Protein AF-A0A1A8UT70-F1 (afdb_monomer_lite)

Secondary structure (DSSP, 8-state):
-HHHHHHHHHHHHHHHHHHHHHHHHHHHHHHHHHHHHHHHHHHHHHHHHHHHHHHHHHHHHHHHHHHHHHHHHHHHHHHHHHHHHHHHHHHHHHHHHHHHHHHHHHHHHHHHHHHHHHHHHHHHHHHHHHHHHHHHHHHHHHHHHHHHHHHHHHHHHHHHHHHHHHHHHHHHHHHHHHHHHHHHHHHHHHHHHHHHHHHHHHHHHHHHHHHHHHHHHHH-----PPPB-TTS-B----TTPPPP-PPPP------------------PPP------PPPP---------------------------

Sequence (307 aa):
QVKELKQTLHQSQQRATLCSRVAAEAEETRGEAEKSRALAEARALGCQRDKETAEADRRQLSEELQLLKKEHTDLQLSLAQAEKNYFETKLKLDRVSGEKQALLQENKSLEGDRDDLRLRLRQVTQENAQIKESEMNLKRRATAAEEESKRANQAQQEAEDQRRLSEKEKQEKMSECLSWREKHHELANVFRIQEDLKAQRRNKACQVNIKSYFLCMTESDQRVKILKNPDGSPKNFTEGDPVYISTPESGPKEADRSSSRTMLRISAPQVGRDVGPSHFDELPAFGGERPDSAHQRRSRKVVDYFW

pLDDT: mean 78.14, std 25.02, range [32.03, 98.75]

Foldseek 3Di:
DVVVVVVVVVVVVVVVVVVVVVVVVVVVVVVVVVVVVVVVVVVVVVVVVVVVVVVVVVVVVVVVVVVVVVVVVVVVVVVVVVVVVVVVVVVVVVVVVVVVVVVVVVVVVVVVVVVVVVVVVVVVVVVVVVVVVVVVVVVVVVVVVVVVVVVVVVVVVVVVVVVVVVVVVVVVVVVVVVVVVVVVVVVVVVVVVVVVVVVVVVVVVVVVVVVVVVVVVVVDPDDDDADADPVGHGDDDDAPDDDDDDDDDDDDDDDDDDDDDDDDHDDDDDDDDDDDDDDDDDDDDDDDDDDDDDDDDDDDDDDDDDD

Structure (mmCIF, N/CA/C/O backbone):
data_AF-A0A1A8UT70-F1
#
_entry.id   AF-A0A1A8UT70-F1
#
loop_
_atom_site.group_PDB
_atom_site.id
_atom_site.type_symbol
_atom_site.label_atom_id
_atom_site.label_alt_id
_atom_site.label_comp_id
_atom_site.label_asym_id
_atom_site.label_entity_id
_atom_site.label_seq_id
_atom_site.pdbx_PDB_ins_code
_atom_site.Cartn_x
_atom_site.Cartn_y
_atom_site.Cartn_z
_atom_site.occupancy
_atom_site.B_iso_or_equiv
_atom_site.auth_seq_id
_atom_site.auth_comp_id
_atom_site.auth_asym_id
_atom_site.auth_atom_id
_atom_site.pdbx_PDB_model_num
ATOM 1 N N . GLN A 1 1 ? 88.263 7.322 -134.404 1.00 62.72 1 GLN A N 1
ATOM 2 C CA . GLN A 1 1 ? 87.147 6.375 -134.631 1.00 62.72 1 GLN A CA 1
ATOM 3 C C . GLN A 1 1 ? 87.100 5.222 -133.617 1.00 62.72 1 GLN A C 1
ATOM 5 O O . GLN A 1 1 ? 86.348 5.352 -132.664 1.00 62.72 1 GLN A O 1
ATOM 10 N N . VAL A 1 2 ? 87.895 4.137 -133.693 1.00 73.81 2 VAL A N 1
ATOM 11 C CA . VAL A 1 2 ? 87.759 3.006 -132.723 1.00 73.81 2 VAL A CA 1
ATOM 12 C C . VAL A 1 2 ? 88.131 3.377 -131.272 1.00 73.81 2 VAL A C 1
ATOM 14 O O . VAL A 1 2 ? 87.508 2.888 -130.333 1.00 73.81 2 VAL A O 1
ATOM 17 N N . LYS A 1 3 ? 89.125 4.255 -131.059 1.00 74.00 3 LYS A N 1
ATOM 18 C CA . LYS A 1 3 ? 89.536 4.697 -129.708 1.00 74.00 3 LYS A CA 1
ATOM 19 C C . LYS A 1 3 ? 88.479 5.569 -129.009 1.00 74.00 3 LYS A C 1
ATOM 21 O O . LYS A 1 3 ? 88.228 5.360 -127.828 1.00 74.00 3 LYS A O 1
ATOM 26 N N . GLU A 1 4 ? 87.826 6.477 -129.734 1.00 76.88 4 GLU A N 1
ATOM 27 C CA . GLU A 1 4 ? 86.775 7.358 -129.188 1.00 76.88 4 GLU A CA 1
ATOM 28 C C . GLU A 1 4 ? 85.519 6.571 -128.807 1.00 76.88 4 GLU A C 1
ATOM 30 O O . GLU A 1 4 ? 84.975 6.782 -127.730 1.00 76.88 4 GLU A O 1
ATOM 35 N N . LEU A 1 5 ? 85.108 5.599 -129.633 1.00 78.25 5 LEU A N 1
ATOM 36 C CA . LEU A 1 5 ? 83.967 4.726 -129.331 1.00 78.25 5 LEU A CA 1
ATOM 37 C C . LEU A 1 5 ? 84.205 3.844 -128.094 1.00 78.25 5 LEU A C 1
ATOM 39 O O . LEU A 1 5 ? 83.287 3.598 -127.317 1.00 78.25 5 LEU A O 1
ATOM 43 N N . LYS A 1 6 ? 85.446 3.392 -127.866 1.00 80.81 6 LYS A N 1
ATOM 44 C CA . LYS A 1 6 ? 85.811 2.664 -126.638 1.00 80.81 6 LYS A CA 1
ATOM 45 C C . LYS A 1 6 ? 85.773 3.565 -125.403 1.00 80.81 6 LYS A C 1
ATOM 47 O O . LYS A 1 6 ? 85.351 3.115 -124.343 1.00 80.81 6 LYS A O 1
ATOM 52 N N . GLN A 1 7 ? 86.181 4.827 -125.535 1.00 82.56 7 GLN A N 1
ATOM 53 C CA . GLN A 1 7 ? 86.146 5.800 -124.445 1.00 82.56 7 GLN A CA 1
ATOM 54 C C . GLN A 1 7 ? 84.711 6.205 -124.080 1.00 82.56 7 GLN A C 1
ATOM 56 O O . GLN A 1 7 ? 84.382 6.246 -122.897 1.00 82.56 7 GLN A O 1
ATOM 61 N N . THR A 1 8 ? 83.838 6.442 -125.063 1.00 81.94 8 THR A N 1
ATOM 62 C CA . THR A 1 8 ? 82.421 6.755 -124.815 1.00 81.94 8 THR A CA 1
ATOM 63 C C . THR A 1 8 ? 81.658 5.557 -124.255 1.00 81.94 8 THR A C 1
ATOM 65 O O . THR A 1 8 ? 80.854 5.736 -123.340 1.00 81.94 8 THR A O 1
ATOM 68 N N . LEU A 1 9 ? 81.951 4.332 -124.713 1.00 84.38 9 LEU A N 1
ATOM 69 C CA . LEU A 1 9 ? 81.419 3.106 -124.111 1.00 84.38 9 LEU A CA 1
ATOM 70 C C . LEU A 1 9 ? 81.881 2.953 -122.657 1.00 84.38 9 LEU A C 1
ATOM 72 O O . LEU A 1 9 ? 81.056 2.687 -121.789 1.00 84.38 9 LEU A O 1
ATOM 76 N N . HIS A 1 10 ? 83.167 3.179 -122.373 1.00 84.94 10 HIS A N 1
ATOM 77 C CA . HIS A 1 10 ? 83.711 3.104 -121.016 1.00 84.94 10 HIS A CA 1
ATOM 78 C C . HIS A 1 10 ? 83.078 4.146 -120.082 1.00 84.94 10 HIS A C 1
ATOM 80 O O . HIS A 1 10 ? 82.649 3.806 -118.983 1.00 84.94 10 HIS A O 1
ATOM 86 N N . GLN A 1 11 ? 82.920 5.391 -120.539 1.00 85.56 11 GLN A N 1
ATOM 87 C CA . GLN A 1 11 ? 82.219 6.443 -119.792 1.00 85.56 11 GLN A CA 1
ATOM 88 C C . GLN A 1 11 ? 80.729 6.125 -119.599 1.00 85.56 11 GLN A C 1
ATOM 90 O O . GLN A 1 11 ? 80.169 6.385 -118.537 1.00 85.56 11 GLN A O 1
ATOM 95 N N . SER A 1 12 ? 80.067 5.543 -120.603 1.00 85.31 12 SER A N 1
ATOM 96 C CA . SER A 1 12 ? 78.675 5.102 -120.484 1.00 85.31 12 SER A CA 1
ATOM 97 C C . SER A 1 12 ? 78.523 3.953 -119.489 1.00 85.31 12 SER A C 1
ATOM 99 O O . SER A 1 12 ? 77.584 3.962 -118.701 1.00 85.31 12 SER A O 1
ATOM 101 N N . GLN A 1 13 ? 79.454 2.996 -119.484 1.00 86.12 13 GLN A N 1
ATOM 102 C CA . GLN A 1 13 ? 79.493 1.896 -118.520 1.00 86.12 13 GLN A CA 1
ATOM 103 C C . GLN A 1 13 ? 79.746 2.407 -117.099 1.00 86.12 13 GLN A C 1
ATOM 105 O O . GLN A 1 13 ? 79.037 1.997 -116.189 1.00 86.12 13 GLN A O 1
ATOM 110 N N . GLN A 1 14 ? 80.678 3.348 -116.911 1.00 87.00 14 GLN A N 1
ATOM 111 C CA . GLN A 1 14 ? 80.924 4.001 -115.617 1.00 87.00 14 GLN A CA 1
ATOM 112 C C . GLN A 1 14 ? 79.700 4.774 -115.109 1.00 87.00 14 GLN A C 1
ATOM 114 O O . GLN A 1 14 ? 79.375 4.718 -113.927 1.00 87.00 14 GLN A O 1
ATOM 119 N N . ARG A 1 15 ? 78.986 5.483 -115.993 1.00 87.88 15 ARG A N 1
ATOM 120 C CA . ARG A 1 15 ? 77.729 6.147 -115.619 1.00 87.88 15 ARG A CA 1
ATOM 121 C C . ARG A 1 15 ? 76.641 5.138 -115.267 1.00 87.88 15 ARG A C 1
ATOM 123 O O . ARG A 1 15 ? 75.968 5.325 -114.265 1.00 87.88 15 ARG A O 1
ATOM 130 N N . ALA A 1 16 ? 76.494 4.064 -116.039 1.00 87.75 16 ALA A N 1
ATOM 131 C CA . ALA A 1 16 ? 75.507 3.023 -115.766 1.00 87.75 16 ALA A CA 1
ATOM 132 C C . ALA A 1 16 ? 75.771 2.310 -114.429 1.00 87.75 16 ALA A C 1
ATOM 134 O O . ALA A 1 16 ? 74.830 2.082 -113.673 1.00 87.75 16 ALA A O 1
ATOM 135 N N . THR A 1 17 ? 77.031 2.013 -114.092 1.00 86.31 17 THR A N 1
ATOM 136 C CA . THR A 1 17 ? 77.384 1.406 -112.799 1.00 86.31 17 THR A CA 1
ATOM 137 C C . THR A 1 17 ? 77.174 2.365 -111.630 1.00 86.31 17 THR A C 1
ATOM 139 O O . THR A 1 17 ? 76.652 1.941 -110.602 1.00 86.31 17 THR A O 1
ATOM 142 N N . LEU A 1 18 ? 77.497 3.656 -111.782 1.00 88.12 18 LEU A N 1
ATOM 143 C CA . LEU A 1 18 ? 77.190 4.676 -110.771 1.00 88.12 18 LEU A CA 1
ATOM 144 C C . LEU A 1 18 ? 75.679 4.847 -110.576 1.00 88.12 18 LEU A C 1
ATOM 146 O O . LEU A 1 18 ? 75.213 4.827 -109.442 1.00 88.12 18 LEU A O 1
ATOM 150 N N . CYS A 1 19 ? 74.901 4.947 -111.657 1.00 88.38 19 CYS A N 1
ATOM 151 C CA . CYS A 1 19 ? 73.442 5.028 -111.581 1.00 88.38 19 CYS A CA 1
ATOM 152 C C . CYS A 1 19 ? 72.829 3.772 -110.948 1.00 88.38 19 CYS A C 1
ATOM 154 O O . CYS A 1 19 ? 71.927 3.896 -110.130 1.00 88.38 19 CYS A O 1
ATOM 156 N N . SER A 1 20 ? 73.336 2.576 -111.270 1.00 87.44 20 SER A N 1
ATOM 157 C CA . SER A 1 20 ? 72.883 1.323 -110.652 1.00 87.44 20 SER A CA 1
ATOM 158 C C . SER A 1 20 ? 73.213 1.259 -109.162 1.00 87.44 20 SER A C 1
ATOM 160 O O . SER A 1 20 ? 72.400 0.766 -108.387 1.00 87.44 20 SER A O 1
ATOM 162 N N . ARG A 1 21 ? 74.386 1.755 -108.753 1.00 87.62 21 ARG A N 1
ATOM 163 C CA . ARG A 1 21 ? 74.782 1.816 -107.344 1.00 87.62 21 ARG A CA 1
ATOM 164 C C . ARG A 1 21 ? 73.919 2.804 -106.563 1.00 87.62 21 ARG A C 1
ATOM 166 O O . ARG A 1 21 ? 73.412 2.448 -105.511 1.00 87.62 21 ARG A O 1
ATOM 173 N N . VAL A 1 22 ? 73.695 3.999 -107.109 1.00 90.69 22 VAL A N 1
ATOM 174 C CA . VAL A 1 22 ? 72.810 5.006 -106.503 1.00 90.69 22 VAL A CA 1
ATOM 175 C C . VAL A 1 22 ? 71.366 4.501 -106.438 1.00 90.69 22 VAL A C 1
ATOM 177 O O . VAL A 1 22 ? 70.688 4.753 -105.452 1.00 90.69 22 VAL A O 1
ATOM 180 N N . ALA A 1 23 ? 70.893 3.758 -107.444 1.00 89.56 23 ALA A N 1
ATOM 181 C CA . ALA A 1 23 ? 69.571 3.133 -107.410 1.00 89.56 23 ALA A CA 1
ATOM 182 C C . ALA A 1 23 ? 69.463 2.068 -106.305 1.00 89.56 23 ALA A C 1
ATOM 184 O O . ALA A 1 23 ? 68.485 2.074 -105.566 1.00 89.56 23 ALA A O 1
ATOM 185 N N . ALA A 1 24 ? 70.480 1.214 -106.140 1.00 89.38 24 ALA A N 1
ATOM 186 C CA . ALA A 1 24 ? 70.517 0.220 -105.067 1.00 89.38 24 ALA A CA 1
ATOM 187 C C . ALA A 1 24 ? 70.588 0.867 -103.667 1.00 89.38 24 ALA A C 1
ATOM 189 O O . ALA A 1 24 ? 69.843 0.477 -102.775 1.00 89.38 24 ALA A O 1
ATOM 190 N N . GLU A 1 25 ? 71.418 1.902 -103.485 1.00 91.19 25 GLU A N 1
ATOM 191 C CA . GLU A 1 25 ? 71.498 2.681 -102.237 1.00 91.19 25 GLU A CA 1
ATOM 192 C C . GLU A 1 25 ? 70.173 3.432 -101.955 1.00 91.19 25 GLU A C 1
ATOM 194 O O . GLU A 1 25 ? 69.724 3.528 -100.811 1.00 91.19 25 GLU A O 1
ATOM 199 N N . ALA A 1 26 ? 69.485 3.925 -102.993 1.00 90.31 26 ALA A N 1
ATOM 200 C CA . ALA A 1 26 ? 68.159 4.535 -102.868 1.00 90.31 26 ALA A CA 1
ATOM 201 C C . ALA A 1 26 ? 67.069 3.514 -102.485 1.00 90.31 26 ALA A C 1
ATOM 203 O O . ALA A 1 26 ? 66.172 3.834 -101.706 1.00 90.31 26 ALA A O 1
ATOM 204 N N . GLU A 1 27 ? 67.135 2.284 -103.000 1.00 91.88 27 GLU A N 1
ATOM 205 C CA . GLU A 1 27 ? 66.236 1.195 -102.600 1.00 91.88 27 GLU A CA 1
ATOM 206 C C . GLU A 1 27 ? 66.485 0.746 -101.153 1.00 91.88 27 GLU A C 1
ATOM 208 O O . GLU A 1 27 ? 65.527 0.552 -100.403 1.00 91.88 27 GLU A O 1
ATOM 213 N N . GLU A 1 28 ? 67.748 0.645 -100.730 1.00 91.56 28 GLU A N 1
ATOM 214 C CA . GLU A 1 28 ? 68.123 0.305 -99.352 1.00 91.56 28 GLU A CA 1
ATOM 215 C C . GLU A 1 28 ? 67.636 1.371 -98.361 1.00 91.56 28 GLU A C 1
ATOM 217 O O . GLU A 1 28 ? 66.902 1.055 -97.423 1.00 91.56 28 GLU A O 1
ATOM 222 N N . THR A 1 29 ? 67.941 2.646 -98.620 1.00 91.38 29 THR A N 1
ATOM 223 C CA . THR A 1 29 ? 67.490 3.774 -97.783 1.00 91.38 29 THR A CA 1
ATOM 224 C C . THR A 1 29 ? 65.967 3.897 -97.741 1.00 91.38 29 THR A C 1
ATOM 226 O O . THR A 1 29 ? 65.393 4.180 -96.686 1.00 91.38 29 THR A O 1
ATOM 229 N N . ARG A 1 30 ? 65.273 3.624 -98.854 1.00 92.75 30 ARG A N 1
ATOM 230 C CA . ARG A 1 30 ? 63.807 3.539 -98.874 1.00 92.75 30 ARG A CA 1
ATOM 231 C C . ARG A 1 30 ? 63.300 2.391 -98.001 1.00 92.75 30 ARG A C 1
ATOM 233 O O . ARG A 1 30 ? 62.375 2.600 -97.217 1.00 92.75 30 ARG A O 1
ATOM 240 N N . GLY A 1 31 ? 63.905 1.208 -98.095 1.00 92.81 31 GLY A N 1
ATOM 241 C CA . GLY A 1 31 ? 63.554 0.059 -97.260 1.00 92.81 31 GLY A CA 1
ATOM 242 C C . GLY A 1 31 ? 63.780 0.321 -95.765 1.00 92.81 31 GLY A C 1
ATOM 243 O O . GLY A 1 31 ? 62.965 -0.073 -94.931 1.00 92.81 31 GLY A O 1
ATOM 244 N N . GLU A 1 32 ? 64.850 1.029 -95.403 1.00 93.94 32 GLU A N 1
ATOM 245 C CA . GLU A 1 32 ? 65.120 1.467 -94.027 1.00 93.94 32 GLU A CA 1
ATOM 246 C C . GLU A 1 32 ? 64.116 2.512 -93.527 1.00 93.94 32 GLU A C 1
ATOM 248 O O . GLU A 1 32 ? 63.654 2.430 -92.382 1.00 93.94 32 GLU A O 1
ATOM 253 N N . ALA A 1 33 ? 63.724 3.462 -94.380 1.00 93.12 33 ALA A N 1
ATOM 254 C CA . ALA A 1 33 ? 62.689 4.441 -94.068 1.00 93.12 33 ALA A CA 1
ATOM 255 C C . ALA A 1 33 ? 61.320 3.770 -93.860 1.00 93.12 33 ALA A C 1
ATOM 257 O O . ALA A 1 33 ? 60.613 4.102 -92.907 1.00 93.12 33 ALA A O 1
ATOM 258 N N . GLU A 1 34 ? 60.963 2.783 -94.688 1.00 94.44 34 GLU A N 1
ATOM 259 C CA . GLU A 1 34 ? 59.728 1.999 -94.554 1.00 94.44 34 GLU A CA 1
ATOM 260 C C . GLU A 1 34 ? 59.728 1.145 -93.272 1.00 94.44 34 GLU A C 1
ATOM 262 O O . GLU A 1 34 ? 58.736 1.148 -92.541 1.00 94.44 34 GLU A O 1
ATOM 267 N N . LYS A 1 35 ? 60.850 0.497 -92.917 1.00 95.62 35 LYS A N 1
ATOM 268 C CA . LYS A 1 35 ? 61.005 -0.209 -91.627 1.00 95.62 35 LYS A CA 1
ATOM 269 C C . LYS A 1 35 ? 60.878 0.741 -90.438 1.00 95.62 35 LYS A C 1
ATOM 271 O O . LYS A 1 35 ? 60.179 0.433 -89.475 1.00 95.62 35 LYS A O 1
ATOM 276 N N . SER A 1 36 ? 61.535 1.899 -90.500 1.00 94.00 36 SER A N 1
ATOM 277 C CA . SER A 1 36 ? 61.480 2.914 -89.441 1.00 94.00 36 SER A CA 1
ATOM 278 C C . SER A 1 36 ? 60.063 3.456 -89.266 1.00 94.00 36 SER A C 1
ATOM 280 O O . SER A 1 36 ? 59.592 3.598 -88.137 1.00 94.00 36 SER A O 1
ATOM 282 N N . ARG A 1 37 ? 59.353 3.683 -90.376 1.00 95.44 37 ARG A N 1
ATOM 283 C CA . ARG A 1 37 ? 57.942 4.067 -90.380 1.00 95.44 37 ARG A CA 1
ATOM 284 C C . ARG A 1 37 ? 57.062 2.982 -89.761 1.00 95.44 37 ARG A C 1
ATOM 286 O O . ARG A 1 37 ? 56.299 3.293 -88.855 1.00 95.44 37 ARG A O 1
ATOM 293 N N . ALA A 1 38 ? 57.211 1.724 -90.175 1.00 95.69 38 ALA A N 1
ATOM 294 C CA . ALA A 1 38 ? 56.454 0.606 -89.611 1.00 95.69 38 ALA A CA 1
ATOM 295 C C . ALA A 1 38 ? 56.706 0.437 -88.100 1.00 95.69 38 ALA A C 1
ATOM 297 O O . ALA A 1 38 ? 55.773 0.199 -87.336 1.00 95.69 38 ALA A O 1
ATOM 298 N N . LEU A 1 39 ? 57.950 0.620 -87.641 1.00 95.69 39 LEU A N 1
ATOM 299 C CA . LEU A 1 39 ? 58.292 0.603 -86.215 1.00 95.69 39 LEU A CA 1
ATOM 300 C C . LEU A 1 39 ? 57.668 1.780 -85.452 1.00 95.69 39 LEU A C 1
ATOM 302 O O . LEU A 1 39 ? 57.193 1.592 -84.333 1.00 95.69 39 LEU A O 1
ATOM 306 N N . ALA A 1 40 ? 57.659 2.982 -86.031 1.00 95.69 40 ALA A N 1
ATOM 307 C CA . ALA A 1 40 ? 57.012 4.147 -85.431 1.00 95.69 40 ALA A CA 1
ATOM 308 C C . ALA A 1 40 ? 55.488 3.964 -85.337 1.00 95.69 40 ALA A C 1
ATOM 310 O O . ALA A 1 40 ? 54.909 4.240 -84.288 1.00 95.69 40 ALA A O 1
ATOM 311 N N . GLU A 1 41 ? 54.854 3.433 -86.385 1.00 96.25 41 GLU A N 1
ATOM 312 C CA . GLU A 1 41 ? 53.423 3.107 -86.410 1.00 96.25 41 GLU A CA 1
ATOM 313 C C . GLU A 1 41 ? 53.080 2.017 -85.379 1.00 96.25 41 GLU A C 1
ATOM 315 O O . GLU A 1 41 ? 52.141 2.182 -84.600 1.00 96.25 41 GLU A O 1
ATOM 320 N N . ALA A 1 42 ? 53.883 0.951 -85.274 1.00 95.31 42 ALA A N 1
ATOM 321 C CA . ALA A 1 42 ? 53.697 -0.092 -84.261 1.00 95.31 42 ALA A CA 1
ATOM 322 C C . ALA A 1 42 ? 53.828 0.450 -82.826 1.00 95.31 42 ALA A C 1
ATOM 324 O O . ALA A 1 42 ? 53.035 0.086 -81.955 1.00 95.31 42 ALA A O 1
ATOM 325 N N . ARG A 1 43 ? 54.789 1.352 -82.576 1.00 95.75 43 ARG A N 1
ATOM 326 C CA . ARG A 1 43 ? 54.938 2.029 -81.275 1.00 95.75 43 ARG A CA 1
ATOM 327 C C . ARG A 1 43 ? 53.755 2.942 -80.972 1.00 95.75 43 ARG A C 1
ATOM 329 O O . ARG A 1 43 ? 53.251 2.898 -79.857 1.00 95.75 43 ARG A O 1
ATOM 336 N N . ALA A 1 44 ? 53.290 3.726 -81.944 1.00 95.94 44 ALA A N 1
ATOM 337 C CA . ALA A 1 44 ? 52.128 4.596 -81.773 1.00 95.94 44 ALA A CA 1
ATOM 338 C C . ALA A 1 44 ? 50.867 3.790 -81.424 1.00 95.94 44 ALA A C 1
ATOM 340 O O . ALA A 1 44 ? 50.148 4.154 -80.496 1.00 95.94 44 ALA A O 1
ATOM 341 N N . LEU A 1 45 ? 50.650 2.655 -82.099 1.00 95.94 45 LEU A N 1
ATOM 342 C CA . LEU A 1 45 ? 49.557 1.733 -81.786 1.00 95.94 45 LEU A CA 1
ATOM 343 C C . LEU A 1 45 ? 49.705 1.100 -80.396 1.00 95.94 45 LEU A C 1
ATOM 345 O O . LEU A 1 45 ? 48.711 0.962 -79.689 1.00 95.94 45 LEU A O 1
ATOM 349 N N . GLY A 1 46 ? 50.925 0.735 -79.989 1.00 96.12 46 GLY A N 1
ATOM 350 C CA . GLY A 1 46 ? 51.212 0.254 -78.633 1.00 96.12 46 GLY A CA 1
ATOM 351 C C . GLY A 1 46 ? 50.849 1.295 -77.573 1.00 96.12 46 GLY A C 1
ATOM 352 O O . GLY A 1 46 ? 50.019 1.027 -76.711 1.00 96.12 46 GLY A O 1
ATOM 353 N N . CYS A 1 47 ? 51.366 2.519 -77.710 1.00 94.94 47 CYS A N 1
ATOM 354 C CA . CYS A 1 47 ? 51.054 3.622 -76.800 1.00 94.94 47 CYS A CA 1
ATOM 355 C C . CYS A 1 47 ? 49.556 3.957 -76.764 1.00 94.94 47 CYS A C 1
ATOM 357 O O . CYS A 1 47 ? 49.033 4.316 -75.711 1.00 94.94 47 CYS A O 1
ATOM 359 N N . GLN A 1 48 ? 48.861 3.855 -77.901 1.00 96.06 48 GLN A N 1
ATOM 360 C CA . GLN A 1 48 ? 47.420 4.074 -77.953 1.00 96.06 48 GLN A CA 1
ATOM 361 C C . GLN A 1 48 ? 46.661 3.004 -77.160 1.00 96.06 48 GLN A C 1
ATOM 363 O O . GLN A 1 48 ? 45.797 3.356 -76.362 1.00 96.06 48 GLN A O 1
ATOM 368 N N . ARG A 1 49 ? 47.008 1.722 -77.328 1.00 96.25 49 ARG A N 1
ATOM 369 C CA . ARG A 1 49 ? 46.388 0.627 -76.567 1.00 96.25 49 ARG A CA 1
ATOM 370 C C . ARG A 1 49 ? 46.631 0.770 -75.070 1.00 96.25 49 ARG A C 1
ATOM 372 O O . ARG A 1 49 ? 45.675 0.693 -74.311 1.00 96.25 49 ARG A O 1
ATOM 379 N N . ASP A 1 50 ? 47.869 1.051 -74.665 1.00 96.75 50 ASP A N 1
ATOM 380 C CA . ASP A 1 50 ? 48.221 1.233 -73.250 1.00 96.75 50 ASP A CA 1
ATOM 381 C C . ASP A 1 50 ? 47.448 2.404 -72.623 1.00 96.75 50 ASP A C 1
ATOM 383 O O . ASP A 1 50 ? 47.001 2.344 -71.475 1.00 96.75 50 ASP A O 1
ATOM 387 N N . LYS A 1 51 ? 47.247 3.480 -73.394 1.00 96.94 51 LYS A N 1
ATOM 388 C CA . LYS A 1 51 ? 46.417 4.612 -72.980 1.00 96.94 51 LYS A CA 1
ATOM 389 C C . LYS A 1 51 ? 44.949 4.208 -72.836 1.00 96.94 51 LYS A C 1
ATOM 391 O O . LYS A 1 51 ? 44.324 4.575 -71.845 1.00 96.94 51 LYS A O 1
ATOM 396 N N . GLU A 1 52 ? 44.395 3.473 -73.796 1.00 97.06 52 GLU A N 1
ATOM 397 C CA . GLU A 1 52 ? 43.005 3.003 -73.753 1.00 97.06 52 GLU A CA 1
ATOM 398 C C . GLU A 1 52 ? 42.759 2.070 -72.558 1.00 97.06 52 GLU A C 1
ATOM 400 O O . GLU A 1 52 ? 41.761 2.245 -71.854 1.00 97.06 52 GLU A O 1
ATOM 405 N N . THR A 1 53 ? 43.684 1.149 -72.263 1.00 97.25 53 THR A N 1
ATOM 406 C CA . THR A 1 53 ? 43.604 0.275 -71.081 1.00 97.25 53 THR A CA 1
ATOM 407 C C . THR A 1 53 ? 43.712 1.071 -69.785 1.00 97.25 53 THR A C 1
ATOM 409 O O . THR A 1 53 ? 42.863 0.924 -68.912 1.00 97.25 53 THR A O 1
ATOM 412 N N . ALA A 1 54 ? 44.669 2.001 -69.681 1.00 97.31 54 ALA A N 1
ATOM 413 C CA . ALA A 1 54 ? 44.808 2.843 -68.493 1.00 97.31 54 ALA A CA 1
ATOM 414 C C . ALA A 1 54 ? 43.579 3.743 -68.265 1.00 97.31 54 ALA A C 1
ATOM 416 O O . ALA A 1 54 ? 43.188 4.009 -67.127 1.00 97.31 54 ALA A O 1
ATOM 417 N N . GLU A 1 55 ? 42.939 4.223 -69.335 1.00 97.31 55 GLU A N 1
ATOM 418 C CA . GLU A 1 55 ? 41.688 4.971 -69.230 1.00 97.31 55 GLU A CA 1
ATOM 419 C C . GLU A 1 55 ? 40.509 4.097 -68.794 1.00 97.31 55 GLU A C 1
ATOM 421 O O . GLU A 1 55 ? 39.673 4.578 -68.028 1.00 97.31 55 GLU A O 1
ATOM 426 N N . ALA A 1 56 ? 40.422 2.852 -69.270 1.00 97.50 56 ALA A N 1
ATOM 427 C CA . ALA A 1 56 ? 39.406 1.897 -68.833 1.00 97.50 56 ALA A CA 1
ATOM 428 C C . ALA A 1 56 ? 39.557 1.575 -67.338 1.00 97.50 56 ALA A C 1
ATOM 430 O O . ALA A 1 56 ? 38.595 1.747 -66.589 1.00 97.50 56 ALA A O 1
ATOM 431 N N . ASP A 1 57 ? 40.773 1.260 -66.888 1.00 97.88 57 ASP A N 1
ATOM 432 C CA . ASP A 1 57 ? 41.075 0.987 -65.478 1.00 97.88 57 ASP A CA 1
ATOM 433 C C . ASP A 1 57 ? 40.765 2.203 -64.598 1.00 97.88 57 ASP A C 1
ATOM 435 O O . ASP A 1 57 ? 40.142 2.093 -63.542 1.00 97.88 57 ASP A O 1
ATOM 439 N N . ARG A 1 58 ? 41.130 3.409 -65.056 1.00 97.88 58 ARG A N 1
ATOM 440 C CA . ARG A 1 58 ? 40.812 4.654 -64.345 1.00 97.88 58 ARG A CA 1
ATOM 441 C C . ARG A 1 58 ? 39.304 4.870 -64.217 1.00 97.88 58 ARG A C 1
ATOM 443 O O . ARG A 1 58 ? 38.864 5.363 -63.176 1.00 97.88 58 ARG A O 1
ATOM 450 N N . ARG A 1 59 ? 38.516 4.562 -65.257 1.00 97.94 59 ARG A N 1
ATOM 451 C CA . ARG A 1 59 ? 37.044 4.651 -65.204 1.00 97.94 59 ARG A CA 1
ATOM 452 C C . ARG A 1 59 ? 36.495 3.655 -64.184 1.00 97.94 59 ARG A C 1
ATOM 454 O O . ARG A 1 59 ? 35.790 4.089 -63.279 1.00 97.94 59 ARG A O 1
ATOM 461 N N . GLN A 1 60 ? 36.913 2.391 -64.254 1.00 98.19 60 GLN A N 1
ATOM 462 C CA . GLN A 1 60 ? 36.485 1.349 -63.319 1.00 98.19 60 GLN A CA 1
ATOM 463 C C . GLN A 1 60 ? 36.812 1.712 -61.861 1.00 98.19 60 GLN A C 1
ATOM 465 O O . GLN A 1 60 ? 35.923 1.728 -61.015 1.00 98.19 60 GLN A O 1
ATOM 470 N N . LEU A 1 61 ? 38.054 2.106 -61.564 1.00 98.00 61 LEU A N 1
ATOM 471 C CA . LEU A 1 61 ? 38.453 2.509 -60.209 1.00 98.00 61 LEU A CA 1
ATOM 472 C C . LEU A 1 61 ? 37.689 3.746 -59.719 1.00 98.00 61 LEU A C 1
ATOM 474 O O . LEU A 1 61 ? 37.422 3.883 -58.526 1.00 98.00 61 LEU A O 1
ATOM 478 N N . SER A 1 62 ? 37.327 4.663 -60.621 1.00 98.12 62 SER A N 1
ATOM 479 C CA . SER A 1 62 ? 36.514 5.830 -60.260 1.00 98.12 62 SER A CA 1
ATOM 480 C C . SER A 1 62 ? 35.085 5.430 -59.885 1.00 98.12 62 SER A C 1
ATOM 482 O O . SER A 1 62 ? 34.534 5.993 -58.939 1.00 98.12 62 SER A O 1
ATOM 484 N N . GLU A 1 63 ? 34.496 4.468 -60.596 1.00 98.06 63 GLU A N 1
ATOM 485 C CA . GLU A 1 63 ? 33.170 3.915 -60.299 1.00 98.06 63 GLU A CA 1
ATOM 486 C C . GLU A 1 63 ? 33.174 3.142 -58.975 1.00 98.06 63 GLU A C 1
ATOM 488 O O . GLU A 1 63 ? 32.334 3.404 -58.113 1.00 98.06 63 GLU A O 1
ATOM 493 N N . GLU A 1 64 ? 34.166 2.276 -58.756 1.00 98.19 64 GLU A N 1
ATOM 494 C CA . GLU A 1 64 ? 34.356 1.555 -57.490 1.00 98.19 64 GLU A CA 1
ATOM 495 C C . GLU A 1 64 ? 34.529 2.524 -56.312 1.00 98.19 64 GLU A C 1
ATOM 497 O O . GLU A 1 64 ? 33.912 2.360 -55.260 1.00 98.19 64 GLU A O 1
ATOM 502 N N . LEU A 1 65 ? 35.303 3.598 -56.495 1.00 98.19 65 LEU A N 1
ATOM 503 C CA . LEU A 1 65 ? 35.496 4.624 -55.472 1.00 98.19 65 LEU A CA 1
ATOM 504 C C . LEU A 1 65 ? 34.208 5.410 -55.182 1.00 98.19 65 LEU A C 1
ATOM 506 O O . LEU A 1 65 ? 33.974 5.799 -54.036 1.00 98.19 65 LEU A O 1
ATOM 510 N N . GLN A 1 66 ? 33.365 5.659 -56.187 1.00 98.25 66 GLN A N 1
ATOM 511 C CA . GLN A 1 66 ? 32.051 6.274 -55.976 1.00 98.25 66 GLN A CA 1
ATOM 512 C C . GLN A 1 66 ? 31.099 5.336 -55.230 1.00 98.25 66 GLN A C 1
ATOM 514 O O . GLN A 1 66 ? 30.415 5.786 -54.307 1.00 98.25 66 GLN A O 1
ATOM 519 N N . LEU A 1 67 ? 31.088 4.049 -55.583 1.00 98.38 67 LEU A N 1
ATOM 520 C CA . LEU A 1 67 ? 30.292 3.037 -54.895 1.00 98.38 67 LEU A CA 1
ATOM 521 C C . LEU A 1 67 ? 30.713 2.922 -53.427 1.00 98.38 67 LEU A C 1
ATOM 523 O O . LEU A 1 67 ? 29.873 3.059 -52.542 1.00 98.38 67 LEU A O 1
ATOM 527 N N . LEU A 1 68 ? 32.014 2.796 -53.164 1.00 98.44 68 LEU A N 1
ATOM 528 C CA . LEU A 1 68 ? 32.548 2.682 -51.809 1.00 98.44 68 LEU A CA 1
ATOM 529 C C . LEU A 1 68 ? 32.259 3.931 -50.966 1.00 98.44 68 LEU A C 1
ATOM 531 O O . LEU A 1 68 ? 31.962 3.832 -49.778 1.00 98.44 68 LEU A O 1
ATOM 535 N N . LYS A 1 69 ? 32.299 5.126 -51.570 1.00 98.44 69 LYS A N 1
ATOM 536 C CA . LYS A 1 69 ? 31.885 6.363 -50.890 1.00 98.44 69 LYS A CA 1
ATOM 537 C C . LYS A 1 69 ? 30.419 6.319 -50.479 1.00 98.44 69 LYS A C 1
ATOM 539 O O . LYS A 1 69 ? 30.109 6.708 -49.357 1.00 98.44 69 LYS A O 1
ATOM 544 N N . LYS A 1 70 ? 29.540 5.847 -51.365 1.00 98.50 70 LYS A N 1
ATOM 545 C CA . LYS A 1 70 ? 28.113 5.703 -51.067 1.00 98.50 70 LYS A CA 1
ATOM 546 C C . LYS A 1 70 ? 27.883 4.684 -49.948 1.00 98.50 70 LYS A C 1
ATOM 548 O O . LYS A 1 70 ? 27.194 4.993 -48.980 1.00 98.50 70 LYS A O 1
ATOM 553 N N . GLU A 1 71 ? 28.517 3.518 -50.030 1.00 98.44 71 GLU A N 1
ATOM 554 C CA . GLU A 1 71 ? 28.445 2.498 -48.978 1.00 98.44 71 GLU A CA 1
ATOM 555 C C . GLU A 1 71 ? 28.953 3.035 -47.639 1.00 98.44 71 GLU A C 1
ATOM 557 O O . GLU A 1 71 ? 28.323 2.826 -46.604 1.00 98.44 71 GLU A O 1
ATOM 562 N N . HIS A 1 72 ? 30.050 3.798 -47.644 1.00 98.31 72 HIS A N 1
ATOM 563 C CA . HIS A 1 72 ? 30.556 4.424 -46.430 1.00 98.31 72 HIS A CA 1
ATOM 564 C C . HIS A 1 72 ? 29.544 5.403 -45.824 1.00 98.31 72 HIS A C 1
ATOM 566 O O . HIS A 1 72 ? 29.324 5.369 -44.612 1.00 98.31 72 HIS A O 1
ATOM 572 N N . THR A 1 73 ? 28.898 6.241 -46.642 1.00 98.56 73 THR A N 1
ATOM 573 C CA . THR A 1 73 ? 27.862 7.160 -46.151 1.00 98.56 73 THR A CA 1
ATOM 574 C C . THR A 1 73 ? 26.633 6.421 -45.623 1.00 98.56 73 THR A C 1
ATOM 576 O O . THR A 1 73 ? 26.119 6.781 -44.566 1.00 98.56 73 THR A O 1
ATOM 579 N N . ASP A 1 74 ? 26.203 5.347 -46.289 1.00 98.56 74 ASP A N 1
ATOM 580 C CA . ASP A 1 74 ? 25.060 4.534 -45.858 1.00 98.56 74 ASP A CA 1
ATOM 581 C C . ASP A 1 74 ? 25.358 3.820 -44.525 1.00 98.56 74 ASP A C 1
ATOM 583 O O . ASP A 1 74 ? 24.508 3.762 -43.627 1.00 98.56 74 ASP A O 1
ATOM 587 N N . LEU A 1 75 ? 26.596 3.344 -44.345 1.00 98.50 75 LEU A N 1
ATOM 588 C CA . LEU A 1 75 ? 27.072 2.773 -43.085 1.00 98.50 75 LEU A CA 1
ATOM 589 C C . LEU A 1 75 ? 27.150 3.819 -41.968 1.00 98.50 75 LEU A C 1
ATOM 591 O O . LEU A 1 75 ? 26.734 3.531 -40.848 1.00 98.50 75 LEU A O 1
ATOM 595 N N . GLN A 1 76 ? 27.629 5.034 -42.253 1.00 98.50 76 GLN A N 1
ATOM 596 C CA . GLN A 1 76 ? 27.655 6.125 -41.270 1.00 98.50 76 GLN A CA 1
ATOM 597 C C . GLN A 1 76 ? 26.243 6.502 -40.802 1.00 98.50 76 GLN A C 1
ATOM 599 O O . GLN A 1 76 ? 26.017 6.667 -39.603 1.00 98.50 76 GLN A O 1
ATOM 604 N N . LEU A 1 77 ? 25.280 6.591 -41.725 1.00 98.56 77 LEU A N 1
ATOM 605 C CA . LEU A 1 77 ? 23.878 6.855 -41.391 1.00 98.56 77 LEU A CA 1
ATOM 606 C C . LEU A 1 77 ? 23.279 5.728 -40.542 1.00 98.56 77 LEU A C 1
ATOM 608 O O . LEU A 1 77 ? 22.613 5.990 -39.538 1.00 98.56 77 LEU A O 1
ATOM 612 N N . SER A 1 78 ? 23.552 4.475 -40.911 1.00 98.50 78 SER A N 1
ATOM 613 C CA . SER A 1 78 ? 23.081 3.302 -40.167 1.00 98.50 78 SER A CA 1
ATOM 614 C C . SER A 1 78 ? 23.668 3.246 -38.754 1.00 98.50 78 SER A C 1
ATOM 616 O O . SER A 1 78 ? 22.946 2.951 -37.801 1.00 98.50 78 SER A O 1
ATOM 618 N N . LEU A 1 79 ? 24.953 3.586 -38.599 1.00 98.50 79 LEU A N 1
ATOM 619 C CA . LEU A 1 79 ? 25.621 3.674 -37.302 1.00 98.50 79 LEU A CA 1
ATOM 620 C C . LEU A 1 79 ? 24.991 4.761 -36.424 1.00 98.50 79 LEU A C 1
ATOM 622 O O . LEU A 1 79 ? 24.590 4.469 -35.301 1.00 98.50 79 LEU A O 1
ATOM 626 N N . ALA A 1 80 ? 24.819 5.977 -36.950 1.00 98.56 80 ALA A N 1
ATOM 627 C CA . ALA A 1 80 ? 24.200 7.078 -36.209 1.00 98.56 80 ALA A CA 1
ATOM 628 C C . ALA A 1 80 ? 22.769 6.734 -35.752 1.00 98.56 80 ALA A C 1
ATOM 630 O O . ALA A 1 80 ? 22.364 7.043 -34.627 1.00 98.56 80 ALA A O 1
ATOM 631 N N . GLN A 1 81 ? 22.000 6.041 -36.598 1.00 98.62 81 GLN A N 1
ATOM 632 C CA . GLN A 1 81 ? 20.662 5.575 -36.240 1.00 98.62 81 GLN A CA 1
ATOM 633 C C . GLN A 1 81 ? 20.697 4.488 -35.155 1.00 98.62 81 GLN A C 1
ATOM 635 O O . GLN A 1 81 ? 19.870 4.509 -34.239 1.00 98.62 81 GLN A O 1
ATOM 640 N N . ALA A 1 82 ? 21.641 3.546 -35.231 1.00 98.62 82 ALA A N 1
ATOM 641 C CA . ALA A 1 82 ? 21.811 2.505 -34.223 1.00 98.62 82 ALA A CA 1
ATOM 642 C C . ALA A 1 82 ? 22.219 3.092 -32.862 1.00 98.62 82 ALA A C 1
ATOM 644 O O . ALA A 1 82 ? 21.646 2.713 -31.840 1.00 98.62 82 ALA A O 1
ATOM 645 N N . GLU A 1 83 ? 23.137 4.061 -32.848 1.00 98.62 83 GLU A N 1
ATOM 646 C CA . GLU A 1 83 ? 23.551 4.783 -31.640 1.00 98.62 83 GLU A CA 1
ATOM 647 C C . GLU A 1 83 ? 22.375 5.526 -31.003 1.00 98.62 83 GLU A C 1
ATOM 649 O O . GLU A 1 83 ? 22.118 5.373 -29.807 1.00 98.62 83 GLU A O 1
ATOM 654 N N . LYS A 1 84 ? 21.597 6.265 -31.804 1.00 98.56 84 LYS A N 1
ATOM 655 C CA . LYS A 1 84 ? 20.378 6.933 -31.331 1.00 98.56 84 LYS A CA 1
ATOM 656 C C . LYS A 1 84 ? 19.410 5.937 -30.688 1.00 98.56 84 LYS A C 1
ATOM 658 O O . LYS A 1 84 ? 18.961 6.155 -29.561 1.00 98.56 84 LYS A O 1
ATOM 663 N N . ASN A 1 85 ? 19.115 4.833 -31.374 1.00 98.62 85 ASN A N 1
ATOM 664 C CA . ASN A 1 85 ? 18.207 3.802 -30.868 1.00 98.62 85 ASN A CA 1
ATOM 665 C C . ASN A 1 85 ? 18.728 3.179 -29.562 1.00 98.62 85 ASN A C 1
ATOM 667 O O . ASN A 1 85 ? 17.954 2.951 -28.627 1.00 98.62 85 ASN A O 1
ATOM 671 N N . TYR A 1 86 ? 20.035 2.927 -29.469 1.00 98.75 86 TYR A N 1
ATOM 672 C CA . TYR A 1 86 ? 20.680 2.424 -28.258 1.00 98.75 86 TYR A CA 1
ATOM 673 C C . TYR A 1 86 ? 20.506 3.382 -27.072 1.00 98.75 86 TYR A C 1
ATOM 675 O O . TYR A 1 86 ? 20.103 2.958 -25.990 1.00 98.75 86 TYR A O 1
ATOM 683 N N . PHE A 1 87 ? 20.736 4.684 -27.257 1.00 98.75 87 PHE A N 1
ATOM 684 C CA . PHE A 1 87 ? 20.536 5.652 -26.176 1.00 98.75 87 PHE A CA 1
ATOM 685 C C . PHE A 1 87 ? 19.065 5.786 -25.768 1.00 98.75 87 PHE A C 1
ATOM 687 O O . PHE A 1 87 ? 18.766 5.831 -24.576 1.00 98.75 87 PHE A O 1
ATOM 694 N N . GLU A 1 88 ? 18.132 5.793 -26.722 1.00 98.69 88 GLU A N 1
ATOM 695 C CA . GLU A 1 88 ? 16.698 5.839 -26.418 1.00 98.69 88 GLU A CA 1
ATOM 696 C C . GLU A 1 88 ? 16.238 4.612 -25.620 1.00 98.69 88 GLU A C 1
ATOM 698 O O . GLU A 1 88 ? 15.491 4.737 -24.646 1.00 98.69 88 GLU A O 1
ATOM 703 N N . THR A 1 89 ? 16.684 3.420 -26.016 1.00 98.62 89 THR A N 1
ATOM 704 C CA . THR A 1 89 ? 16.370 2.168 -25.312 1.00 98.62 89 THR A CA 1
ATOM 705 C C . THR A 1 89 ? 17.016 2.107 -23.936 1.00 98.62 89 THR A C 1
ATOM 707 O O . THR A 1 89 ? 16.341 1.733 -22.977 1.00 98.62 89 THR A O 1
ATOM 710 N N . LYS A 1 90 ? 18.268 2.555 -23.801 1.00 98.62 90 LYS A N 1
ATOM 711 C CA . LYS A 1 90 ? 18.945 2.675 -22.506 1.00 98.62 90 LYS A CA 1
ATOM 712 C C . LYS A 1 90 ? 18.197 3.619 -21.559 1.00 98.62 90 LYS A C 1
ATOM 714 O O . LYS A 1 90 ? 17.902 3.236 -20.434 1.00 98.62 90 LYS A O 1
ATOM 719 N N . LEU A 1 91 ? 17.785 4.796 -22.034 1.00 98.62 91 LEU A N 1
ATOM 720 C CA . LEU A 1 91 ? 17.002 5.745 -21.233 1.00 98.62 91 LEU A CA 1
ATOM 721 C C . LEU A 1 91 ? 15.644 5.174 -20.802 1.00 98.62 91 LEU A C 1
ATOM 723 O O . LEU A 1 91 ? 15.205 5.408 -19.676 1.00 98.62 91 LEU A O 1
ATOM 727 N N . LYS A 1 92 ? 14.961 4.425 -21.678 1.00 98.75 92 LYS A N 1
ATOM 728 C CA . LYS A 1 92 ? 13.716 3.726 -21.318 1.00 98.75 92 LYS A CA 1
ATOM 729 C C . LYS A 1 92 ? 13.962 2.674 -20.236 1.00 98.75 92 LYS A C 1
ATOM 731 O O . LYS A 1 92 ? 13.185 2.597 -19.289 1.00 98.75 92 LYS A O 1
ATOM 736 N N . LEU A 1 93 ? 15.041 1.900 -20.356 1.00 98.62 93 LEU A N 1
ATOM 737 C CA . LEU A 1 93 ? 15.415 0.894 -19.365 1.00 98.62 93 LEU A CA 1
ATOM 738 C C . LEU A 1 93 ? 15.724 1.523 -18.002 1.00 98.62 93 LEU A C 1
ATOM 740 O O . LEU A 1 93 ? 15.251 1.009 -16.990 1.00 98.62 93 LEU A O 1
ATOM 744 N N . ASP A 1 94 ? 16.455 2.637 -17.970 1.00 98.62 94 ASP A N 1
ATOM 745 C CA . ASP A 1 94 ? 16.778 3.351 -16.730 1.00 98.62 94 ASP A CA 1
ATOM 746 C C . ASP A 1 94 ? 15.502 3.849 -16.027 1.00 98.62 94 ASP A C 1
ATOM 748 O O . ASP A 1 94 ? 15.348 3.666 -14.818 1.00 98.62 94 ASP A O 1
ATOM 752 N N . ARG A 1 95 ? 14.538 4.393 -16.787 1.00 98.56 95 ARG A N 1
ATOM 753 C CA . ARG A 1 95 ? 13.226 4.812 -16.254 1.00 98.56 95 ARG A CA 1
ATOM 754 C C . ARG A 1 95 ? 12.445 3.642 -15.663 1.00 98.56 95 ARG A C 1
ATOM 756 O O . ARG A 1 95 ? 12.066 3.702 -14.498 1.00 98.56 95 ARG A O 1
ATOM 763 N N . VAL A 1 96 ? 12.270 2.563 -16.429 1.00 98.62 96 VAL A N 1
ATOM 764 C CA . VAL A 1 96 ? 11.540 1.364 -15.976 1.00 98.62 96 VAL A CA 1
ATOM 765 C C . VAL A 1 96 ? 12.226 0.723 -14.767 1.00 98.62 96 VAL A C 1
ATOM 767 O O . VAL A 1 96 ? 11.561 0.245 -13.850 1.00 98.62 96 VAL A O 1
ATOM 770 N N . SER A 1 97 ? 13.558 0.731 -14.725 1.00 98.50 97 SER A N 1
ATOM 771 C CA . SER A 1 97 ? 14.319 0.222 -13.579 1.00 98.50 97 SER A CA 1
ATOM 772 C C . SER A 1 97 ? 14.095 1.075 -12.329 1.00 98.50 97 SER A C 1
ATOM 774 O O . SER A 1 97 ? 13.912 0.524 -11.242 1.00 98.50 97 SER A O 1
ATOM 776 N N . GLY A 1 98 ? 14.047 2.402 -12.481 1.00 98.56 98 GLY A N 1
ATOM 777 C CA . GLY A 1 98 ? 13.701 3.330 -11.405 1.00 98.56 98 GLY A CA 1
ATOM 778 C C . GLY A 1 98 ? 12.273 3.130 -10.889 1.00 98.56 98 GLY A C 1
ATOM 779 O O . GLY A 1 98 ? 12.075 2.974 -9.685 1.00 98.56 98 GLY A O 1
ATOM 780 N N . GLU A 1 99 ? 11.290 3.049 -11.788 1.00 98.56 99 GLU A N 1
ATOM 781 C CA . GLU A 1 99 ? 9.884 2.779 -11.449 1.00 98.56 99 GLU A CA 1
ATOM 782 C C . GLU A 1 99 ? 9.728 1.439 -10.720 1.00 98.56 99 GLU A C 1
ATOM 784 O O . GLU A 1 99 ? 9.087 1.367 -9.672 1.00 98.56 99 GLU A O 1
ATOM 789 N N . LYS A 1 100 ? 10.386 0.380 -11.208 1.00 98.62 100 LYS A N 1
ATOM 790 C CA . LYS A 1 100 ? 10.405 -0.929 -10.545 1.00 98.62 100 LYS A CA 1
ATOM 791 C C . LYS A 1 100 ? 10.964 -0.838 -9.125 1.00 98.62 100 LYS A C 1
ATOM 793 O O . LYS A 1 100 ? 10.421 -1.467 -8.220 1.00 98.62 100 LYS A O 1
ATOM 798 N N . GLN A 1 101 ? 12.040 -0.081 -8.916 1.00 98.56 101 GLN A N 1
ATOM 799 C CA . GLN A 1 101 ? 12.632 0.086 -7.591 1.00 98.56 101 GLN A CA 1
ATOM 800 C C . GLN A 1 101 ? 11.702 0.853 -6.641 1.00 98.56 101 GLN A C 1
ATOM 802 O O . GLN A 1 101 ? 11.572 0.457 -5.482 1.00 98.56 101 GLN A O 1
ATOM 807 N N . ALA A 1 102 ? 11.031 1.901 -7.128 1.00 98.50 102 ALA A N 1
ATOM 808 C CA . ALA A 1 102 ? 10.039 2.646 -6.355 1.00 98.50 102 ALA A CA 1
ATOM 809 C C . ALA A 1 102 ? 8.860 1.747 -5.946 1.00 98.50 102 ALA A C 1
ATOM 811 O O . ALA A 1 102 ? 8.523 1.673 -4.766 1.00 98.50 102 ALA A O 1
ATOM 812 N N . LEU A 1 103 ? 8.320 0.967 -6.889 1.00 98.62 103 LEU A N 1
ATOM 813 C CA . LEU A 1 103 ? 7.248 0.004 -6.619 1.00 98.62 103 LEU A CA 1
ATOM 814 C C . LEU A 1 103 ? 7.668 -1.073 -5.610 1.00 98.62 103 LEU A C 1
ATOM 816 O O . LEU A 1 103 ? 6.877 -1.468 -4.759 1.00 98.62 103 LEU A O 1
ATOM 820 N N . LEU A 1 104 ? 8.917 -1.547 -5.663 1.00 98.62 104 LEU A N 1
ATOM 821 C CA . LEU A 1 104 ? 9.434 -2.500 -4.675 1.00 98.62 104 LEU A CA 1
ATOM 822 C C . LEU A 1 104 ? 9.532 -1.895 -3.268 1.00 98.62 104 LEU A C 1
ATOM 824 O O . LEU A 1 104 ? 9.354 -2.618 -2.289 1.00 98.62 104 LEU A O 1
ATOM 828 N N . GLN A 1 105 ? 9.838 -0.602 -3.144 1.00 98.44 105 GLN A N 1
ATOM 829 C CA . GLN A 1 105 ? 9.841 0.083 -1.849 1.00 98.44 105 GLN A CA 1
ATOM 830 C C . GLN A 1 105 ? 8.422 0.269 -1.313 1.00 98.44 105 GLN A C 1
ATOM 832 O O . GLN A 1 105 ? 8.177 -0.050 -0.152 1.00 98.44 105 GLN A O 1
ATOM 837 N N . GLU A 1 106 ? 7.490 0.701 -2.162 1.00 98.38 106 GLU A N 1
ATOM 838 C CA . GLU A 1 106 ? 6.078 0.848 -1.800 1.00 98.38 106 GLU A CA 1
ATOM 839 C C . GLU A 1 106 ? 5.466 -0.489 -1.358 1.00 98.38 106 GLU A C 1
ATOM 841 O O . GLU A 1 106 ? 4.795 -0.569 -0.329 1.00 98.38 106 GLU A O 1
ATOM 846 N N . ASN A 1 107 ? 5.765 -1.572 -2.080 1.00 98.50 107 ASN A N 1
ATOM 847 C CA . ASN A 1 107 ? 5.290 -2.906 -1.725 1.00 98.50 107 ASN A CA 1
ATOM 848 C C . ASN A 1 107 ? 5.766 -3.314 -0.322 1.00 98.50 107 ASN A C 1
ATOM 850 O O . ASN A 1 107 ? 4.960 -3.743 0.496 1.00 98.50 107 ASN A O 1
ATOM 854 N N . LYS A 1 108 ? 7.041 -3.067 0.009 1.00 98.56 108 LYS A N 1
ATOM 855 C CA . LYS A 1 108 ? 7.574 -3.327 1.357 1.00 98.56 108 LYS A CA 1
ATOM 856 C C . LYS A 1 108 ? 6.866 -2.513 2.441 1.00 98.56 108 LYS A C 1
ATOM 858 O O . LYS A 1 108 ? 6.600 -3.057 3.509 1.00 98.56 108 LYS A O 1
ATOM 863 N N . SER A 1 109 ? 6.558 -1.236 2.194 1.00 98.31 109 SER A N 1
ATOM 864 C CA . SER A 1 109 ? 5.787 -0.439 3.162 1.00 98.31 109 SER A CA 1
ATOM 865 C C . SER A 1 109 ? 4.372 -0.982 3.351 1.00 98.31 109 SER A C 1
ATOM 867 O O . SER A 1 109 ? 3.938 -1.153 4.486 1.00 98.31 109 SER A O 1
ATOM 869 N N . LEU A 1 110 ? 3.690 -1.351 2.262 1.00 98.50 110 LEU A N 1
ATOM 870 C CA . LEU A 1 110 ? 2.342 -1.918 2.321 1.00 98.50 110 LEU A CA 1
ATOM 871 C C . LEU A 1 110 ? 2.315 -3.288 3.010 1.00 98.50 110 LEU A C 1
ATOM 873 O O . LEU A 1 110 ? 1.350 -3.616 3.700 1.00 98.50 110 LEU A O 1
ATOM 877 N N . GLU A 1 111 ? 3.361 -4.101 2.849 1.00 98.50 111 GLU A N 1
ATOM 878 C CA . GLU A 1 111 ? 3.516 -5.345 3.605 1.00 98.50 111 GLU A CA 1
ATOM 879 C C . GLU A 1 111 ? 3.633 -5.086 5.110 1.00 98.50 111 GLU A C 1
ATOM 881 O O . GLU A 1 111 ? 2.976 -5.786 5.885 1.00 98.50 111 GLU A O 1
ATOM 886 N N . GLY A 1 112 ? 4.392 -4.059 5.508 1.00 98.56 112 GLY A N 1
ATOM 887 C CA . GLY A 1 112 ? 4.476 -3.600 6.895 1.00 98.56 112 GLY A CA 1
ATOM 888 C C . GLY A 1 112 ? 3.113 -3.177 7.446 1.00 98.56 112 GLY A C 1
ATOM 889 O O . GLY A 1 112 ? 2.658 -3.734 8.444 1.00 98.56 112 GLY A O 1
ATOM 890 N N . ASP A 1 113 ? 2.409 -2.286 6.743 1.00 98.50 113 ASP A N 1
ATOM 891 C CA . ASP A 1 113 ? 1.075 -1.814 7.144 1.00 98.50 113 ASP A CA 1
ATOM 892 C C . ASP A 1 113 ? 0.072 -2.970 7.275 1.00 98.50 113 ASP A C 1
ATOM 894 O O . ASP A 1 113 ? -0.731 -3.032 8.210 1.00 98.50 113 ASP A O 1
ATOM 898 N N . ARG A 1 114 ? 0.119 -3.931 6.347 1.00 98.69 114 ARG A N 1
ATOM 899 C CA . ARG A 1 114 ? -0.722 -5.132 6.384 1.00 98.69 114 ARG A CA 1
ATOM 900 C C . ARG A 1 114 ? -0.446 -5.967 7.632 1.00 98.69 114 ARG A C 1
ATOM 902 O O . ARG A 1 114 ? -1.389 -6.490 8.233 1.00 98.69 114 ARG A O 1
ATOM 909 N N . ASP A 1 115 ? 0.816 -6.144 7.999 1.00 98.62 115 ASP A N 1
ATOM 910 C CA . ASP A 1 115 ? 1.195 -6.955 9.153 1.00 98.62 115 ASP A CA 1
ATOM 911 C C . ASP A 1 115 ? 0.851 -6.246 10.476 1.00 98.62 115 ASP A C 1
ATOM 913 O O . ASP A 1 115 ? 0.309 -6.887 11.385 1.00 98.62 115 ASP A O 1
ATOM 917 N N . ASP A 1 116 ? 0.987 -4.920 10.535 1.00 98.62 116 ASP A N 1
ATOM 918 C CA . ASP A 1 116 ? 0.511 -4.087 11.646 1.00 98.62 116 ASP A CA 1
ATOM 919 C C . ASP A 1 116 ? -1.014 -4.155 11.809 1.00 98.62 116 ASP A C 1
ATOM 921 O O . ASP A 1 116 ? -1.529 -4.332 12.918 1.00 98.62 116 ASP A O 1
ATOM 925 N N . LEU A 1 117 ? -1.767 -4.072 10.708 1.00 98.75 117 LEU A N 1
ATOM 926 C CA . LEU A 1 117 ? -3.224 -4.209 10.732 1.00 98.75 117 LEU A CA 1
ATOM 927 C C . LEU A 1 117 ? -3.659 -5.601 11.198 1.00 98.75 117 LEU A C 1
ATOM 929 O O . LEU A 1 117 ? -4.611 -5.722 11.972 1.00 98.75 117 LEU A O 1
ATOM 933 N N . ARG A 1 118 ? -2.951 -6.660 10.787 1.00 98.75 118 ARG A N 1
ATOM 934 C CA . ARG A 1 118 ? -3.202 -8.023 11.284 1.00 98.75 118 ARG A CA 1
ATOM 935 C C . ARG A 1 118 ? -2.958 -8.129 12.785 1.00 98.75 118 ARG A C 1
ATOM 937 O O . ARG A 1 118 ? -3.741 -8.788 13.471 1.00 98.75 118 ARG A O 1
ATOM 944 N N . LEU A 1 119 ? -1.901 -7.498 13.298 1.00 98.69 119 LEU A N 1
ATOM 945 C CA . LEU A 1 119 ? -1.616 -7.471 14.731 1.00 98.69 119 LEU A CA 1
ATOM 946 C C . LEU A 1 119 ? -2.721 -6.735 15.499 1.00 98.69 119 LEU A C 1
ATOM 948 O O . LEU A 1 119 ? -3.279 -7.293 16.445 1.00 98.69 119 LEU A O 1
ATOM 952 N N . ARG A 1 120 ? -3.103 -5.534 15.046 1.00 98.69 120 ARG A N 1
ATOM 953 C CA . ARG A 1 120 ? -4.195 -4.748 15.647 1.00 98.69 120 ARG A CA 1
ATOM 954 C C . ARG A 1 120 ? -5.517 -5.505 15.635 1.00 98.69 120 ARG A C 1
ATOM 956 O O . ARG A 1 120 ? -6.223 -5.509 16.637 1.00 98.69 120 ARG A O 1
ATOM 963 N N . LEU A 1 121 ? -5.839 -6.196 14.542 1.00 98.69 121 LEU A N 1
ATOM 964 C CA . LEU A 1 121 ? -7.055 -7.003 14.453 1.00 98.69 121 LEU A CA 1
ATOM 965 C C . LEU A 1 121 ? -7.078 -8.118 15.507 1.00 98.69 121 LEU A C 1
ATOM 967 O O . LEU A 1 121 ? -8.108 -8.333 16.147 1.00 98.69 121 LEU A O 1
ATOM 971 N N . ARG A 1 122 ? -5.951 -8.813 15.717 1.00 98.62 122 ARG A N 1
ATOM 972 C CA . ARG A 1 122 ? -5.837 -9.842 16.766 1.00 98.62 122 ARG A CA 1
ATOM 973 C C . ARG A 1 122 ? -6.035 -9.242 18.154 1.00 98.62 122 ARG A C 1
ATOM 975 O O . ARG A 1 122 ? -6.809 -9.793 18.932 1.00 98.62 122 ARG A O 1
ATOM 982 N N . GLN A 1 123 ? -5.391 -8.108 18.430 1.00 98.62 123 GLN A N 1
ATOM 983 C CA . GLN A 1 123 ? -5.514 -7.410 19.708 1.00 98.62 123 GLN A CA 1
ATOM 984 C C . GLN A 1 123 ? -6.964 -6.989 19.982 1.00 98.62 123 GLN A C 1
ATOM 986 O O . GLN A 1 123 ? -7.526 -7.371 21.003 1.00 98.62 123 GLN A O 1
ATOM 991 N N . VAL A 1 124 ? -7.608 -6.297 19.038 1.00 98.69 124 VAL A N 1
ATOM 992 C CA . VAL A 1 124 ? -9.006 -5.856 19.178 1.00 98.69 124 VAL A CA 1
ATOM 993 C C . VAL A 1 124 ? -9.954 -7.045 19.342 1.00 98.69 124 VAL A C 1
ATOM 995 O O . VAL A 1 124 ? -10.904 -6.983 20.118 1.00 98.69 124 VAL A O 1
ATOM 998 N N . THR A 1 125 ? -9.699 -8.157 18.649 1.00 98.56 125 THR A N 1
ATOM 999 C CA . THR A 1 125 ? -10.504 -9.380 18.803 1.00 98.56 125 THR A CA 1
ATOM 1000 C C . THR A 1 125 ? -10.377 -9.958 20.215 1.00 98.56 125 THR A C 1
ATOM 1002 O O . THR A 1 125 ? -11.381 -10.356 20.808 1.00 98.56 125 THR A O 1
ATOM 1005 N N . GLN A 1 126 ? -9.164 -9.975 20.773 1.00 98.62 126 GLN A N 1
ATOM 1006 C CA . GLN A 1 126 ? -8.913 -10.435 22.138 1.00 98.62 126 GLN A CA 1
ATOM 1007 C C . GLN A 1 126 ? -9.557 -9.509 23.178 1.00 98.62 126 GLN A C 1
ATOM 1009 O O . GLN A 1 126 ? -10.235 -9.994 24.083 1.00 98.62 126 GLN A O 1
ATOM 1014 N N . GLU A 1 127 ? -9.407 -8.194 23.026 1.00 98.56 127 GLU A N 1
ATOM 1015 C CA . GLU A 1 127 ? -10.041 -7.194 23.893 1.00 98.56 127 GLU A CA 1
ATOM 1016 C C . GLU A 1 127 ? -11.572 -7.319 23.855 1.00 98.56 127 GLU A C 1
ATOM 1018 O O . GLU A 1 127 ? -12.223 -7.338 24.897 1.00 98.56 127 GLU A O 1
ATOM 1023 N N . ASN A 1 128 ? -12.163 -7.508 22.670 1.00 98.62 128 ASN A N 1
ATOM 1024 C CA . ASN A 1 128 ? -13.606 -7.716 22.521 1.00 98.62 128 ASN A CA 1
ATOM 1025 C C . ASN A 1 128 ? -14.084 -8.985 23.248 1.00 98.62 128 ASN A C 1
ATOM 1027 O O . ASN A 1 128 ? -15.126 -8.967 23.907 1.00 98.62 128 ASN A O 1
ATOM 1031 N N . ALA A 1 129 ? -13.318 -10.078 23.166 1.00 98.62 129 ALA A N 1
ATOM 1032 C CA . ALA A 1 129 ? -13.623 -11.309 23.891 1.00 98.62 129 ALA A CA 1
ATOM 1033 C C . ALA A 1 129 ? -13.574 -11.100 25.416 1.00 98.62 129 ALA A C 1
ATOM 1035 O O . ALA A 1 129 ? -14.499 -11.516 26.115 1.00 98.62 129 ALA A O 1
ATOM 1036 N N . GLN A 1 130 ? -12.554 -10.396 25.917 1.00 98.62 130 GLN A N 1
ATOM 1037 C CA . GLN A 1 130 ? -12.418 -10.068 27.342 1.00 98.62 130 GLN A CA 1
ATOM 1038 C C . GLN A 1 130 ? -13.558 -9.176 27.842 1.00 98.62 130 GLN A C 1
ATOM 1040 O O . GLN A 1 130 ? -14.127 -9.436 28.904 1.00 98.62 130 GLN A O 1
ATOM 1045 N N . ILE A 1 131 ? -13.940 -8.156 27.068 1.00 98.56 131 ILE A N 1
ATOM 1046 C CA . ILE A 1 131 ? -15.071 -7.283 27.399 1.00 98.56 131 ILE A CA 1
ATOM 1047 C C . ILE A 1 131 ? -16.352 -8.111 27.502 1.00 98.56 131 ILE A C 1
ATOM 1049 O O . ILE A 1 131 ? -17.012 -8.062 28.539 1.00 98.56 131 ILE A O 1
ATOM 1053 N N . LYS A 1 132 ? -16.663 -8.943 26.500 1.00 98.56 132 LYS A N 1
ATOM 1054 C CA . LYS A 1 132 ? -17.852 -9.815 26.523 1.00 98.56 132 LYS A CA 1
ATOM 1055 C C . LYS A 1 132 ? -17.881 -10.746 27.733 1.00 98.56 132 LYS A C 1
ATOM 1057 O O . LYS A 1 132 ? -18.935 -10.928 28.343 1.00 98.56 132 LYS A O 1
ATOM 1062 N N . GLU A 1 133 ? -16.741 -11.325 28.099 1.00 98.38 133 GLU A N 1
ATOM 1063 C CA . GLU A 1 133 ? -16.632 -12.165 29.292 1.00 98.38 133 GLU A CA 1
ATOM 1064 C C . GLU A 1 133 ? -16.887 -11.358 30.575 1.00 98.38 133 GLU A C 1
ATOM 1066 O O . GLU A 1 133 ? -17.671 -11.779 31.431 1.00 98.38 133 GLU A O 1
ATOM 1071 N N . SER A 1 134 ? -16.286 -10.171 30.697 1.00 98.38 134 SER A N 1
ATOM 1072 C CA . SER A 1 134 ? -16.491 -9.286 31.848 1.00 98.38 134 SER A CA 1
ATOM 1073 C C . SER A 1 134 ? -17.944 -8.813 31.973 1.00 98.38 134 SER A C 1
ATOM 1075 O O . SER A 1 134 ? -18.509 -8.859 33.066 1.00 98.38 134 SER A O 1
ATOM 1077 N N . GLU A 1 135 ? -18.593 -8.459 30.862 1.00 98.50 135 GLU A N 1
ATOM 1078 C CA . GLU A 1 135 ? -20.000 -8.065 30.819 1.00 98.50 135 GLU A CA 1
ATOM 1079 C C . GLU A 1 135 ? -20.914 -9.214 31.243 1.00 98.50 135 GLU A C 1
ATOM 1081 O O . GLU A 1 135 ? -21.845 -9.022 32.025 1.00 98.50 135 GLU A O 1
ATOM 1086 N N . MET A 1 136 ? -20.643 -10.430 30.763 1.00 98.19 136 MET A N 1
ATOM 1087 C CA . MET A 1 136 ? -21.386 -11.620 31.171 1.00 98.19 136 MET A CA 1
ATOM 1088 C C . MET A 1 136 ? -21.223 -11.887 32.672 1.00 98.19 136 MET A C 1
ATOM 1090 O O . MET A 1 136 ? -22.204 -12.181 33.358 1.00 98.19 136 MET A O 1
ATOM 1094 N N . ASN A 1 137 ? -20.010 -11.744 33.206 1.00 98.25 137 ASN A N 1
ATOM 1095 C CA . ASN A 1 137 ? -19.752 -11.897 34.635 1.00 98.25 137 ASN A CA 1
ATOM 1096 C C . ASN A 1 137 ? -20.461 -10.821 35.468 1.00 98.25 137 ASN A C 1
ATOM 1098 O O . ASN A 1 137 ? -21.036 -11.143 36.507 1.00 98.25 137 ASN A O 1
ATOM 1102 N N . LEU A 1 138 ? -20.491 -9.569 35.006 1.00 98.31 138 LEU A N 1
ATOM 1103 C CA . LEU A 1 138 ? -21.241 -8.494 35.659 1.00 98.31 138 LEU A CA 1
ATOM 1104 C C . LEU A 1 138 ? -22.748 -8.766 35.649 1.00 98.31 138 LEU A C 1
ATOM 1106 O O . LEU A 1 138 ? -23.384 -8.634 36.690 1.00 98.31 138 LEU A O 1
ATOM 1110 N N . LYS A 1 139 ? -23.314 -9.229 34.528 1.00 98.38 139 LYS A N 1
ATOM 1111 C CA . LYS A 1 139 ? -24.733 -9.622 34.445 1.00 98.38 139 LYS A CA 1
ATOM 1112 C C . LYS A 1 139 ? -25.075 -10.752 35.420 1.00 98.38 139 LYS A C 1
ATOM 1114 O O . LYS A 1 139 ? -26.095 -10.686 36.103 1.00 98.38 139 LYS A O 1
ATOM 1119 N N . ARG A 1 140 ? -24.208 -11.764 35.544 1.00 98.12 140 ARG A N 1
ATOM 1120 C CA . ARG A 1 140 ? -24.368 -12.849 36.534 1.00 98.12 140 ARG A CA 1
ATOM 1121 C C . ARG A 1 140 ? -24.311 -12.336 37.975 1.00 98.12 140 ARG A C 1
ATOM 1123 O O . ARG A 1 140 ? -25.106 -12.755 38.804 1.00 98.12 140 ARG A O 1
ATOM 1130 N N . ARG A 1 141 ? -23.399 -11.410 38.286 1.00 98.25 141 ARG A N 1
ATOM 1131 C CA . ARG A 1 141 ? -23.322 -10.805 39.629 1.00 98.25 141 ARG A CA 1
ATOM 1132 C C . ARG A 1 141 ? -24.538 -9.936 39.937 1.00 98.25 141 ARG A C 1
ATOM 1134 O O . ARG A 1 141 ? -25.056 -10.012 41.041 1.00 98.25 141 ARG A O 1
ATOM 1141 N N . ALA A 1 142 ? -24.998 -9.145 38.970 1.00 98.19 142 ALA A N 1
ATOM 1142 C CA . ALA A 1 142 ? -26.178 -8.301 39.125 1.00 98.19 142 ALA A CA 1
ATOM 1143 C C . ALA A 1 142 ? -27.438 -9.141 39.383 1.00 98.19 142 ALA A C 1
ATOM 1145 O O . ALA A 1 142 ? -28.177 -8.852 40.315 1.00 98.19 142 ALA A O 1
ATOM 1146 N N . THR A 1 143 ? -27.635 -10.219 38.618 1.00 97.75 143 THR A N 1
ATOM 1147 C CA . THR A 1 143 ? -28.757 -11.154 38.826 1.00 97.75 143 THR A CA 1
ATOM 1148 C C . THR A 1 143 ? -28.681 -11.853 40.184 1.00 97.75 143 THR A C 1
ATOM 1150 O O . THR A 1 143 ? -29.675 -11.876 40.903 1.00 97.75 143 THR A O 1
ATOM 1153 N N . ALA A 1 144 ? -27.502 -12.331 40.598 1.00 98.12 144 ALA A N 1
ATOM 1154 C CA . ALA A 1 144 ? -27.318 -12.917 41.927 1.00 98.12 144 ALA A CA 1
ATOM 1155 C C . ALA A 1 144 ? -27.618 -11.918 43.063 1.00 98.12 144 ALA A C 1
ATOM 1157 O O . ALA A 1 144 ? -28.304 -12.269 44.021 1.00 98.12 144 ALA A O 1
ATOM 1158 N N . ALA A 1 145 ? -27.157 -10.669 42.939 1.00 97.94 145 ALA A N 1
ATOM 1159 C CA . ALA A 1 145 ? -27.431 -9.614 43.914 1.00 97.94 145 ALA A CA 1
ATOM 1160 C C . ALA A 1 145 ? -28.923 -9.233 43.957 1.00 97.94 145 ALA A C 1
ATOM 1162 O O . ALA A 1 145 ? -29.467 -8.975 45.029 1.00 97.94 145 ALA A O 1
ATOM 1163 N N . GLU A 1 146 ? -29.609 -9.233 42.811 1.00 97.94 146 GLU A N 1
ATOM 1164 C CA . GLU A 1 146 ? -31.054 -9.000 42.743 1.00 97.94 146 GLU A CA 1
ATOM 1165 C C . GLU A 1 146 ? -31.840 -10.128 43.433 1.00 97.94 146 GLU A C 1
ATOM 1167 O O . GLU A 1 146 ? -32.777 -9.863 44.187 1.00 97.94 146 GLU A O 1
ATOM 1172 N N . GLU A 1 147 ? -31.451 -11.389 43.228 1.00 97.88 147 GLU A N 1
ATOM 1173 C CA . GLU A 1 147 ? -32.051 -12.537 43.919 1.00 97.88 147 GLU A CA 1
ATOM 1174 C C . GLU A 1 147 ? -31.786 -12.528 45.428 1.00 97.88 147 GLU A C 1
ATOM 1176 O O . GLU A 1 147 ? -32.667 -12.888 46.211 1.00 97.88 147 GLU A O 1
ATOM 1181 N N . GLU A 1 148 ? -30.587 -12.131 45.850 1.00 97.94 148 GLU A N 1
ATOM 1182 C CA . GLU A 1 148 ? -30.240 -11.978 47.263 1.00 97.94 148 GLU A CA 1
ATOM 1183 C C . GLU A 1 148 ? -31.046 -10.847 47.913 1.00 97.94 148 GLU A C 1
ATOM 1185 O O . GLU A 1 148 ? -31.628 -11.046 48.978 1.00 97.94 148 GLU A O 1
ATOM 1190 N N . SER A 1 149 ? -31.181 -9.701 47.239 1.00 97.81 149 SER A N 1
ATOM 1191 C CA . SER A 1 149 ? -32.026 -8.594 47.700 1.00 97.81 149 SER A CA 1
ATOM 1192 C C . SER A 1 149 ? -33.496 -9.007 47.819 1.00 97.81 149 SER A C 1
ATOM 1194 O O . SER A 1 149 ? -34.132 -8.710 48.830 1.00 97.81 149 SER A O 1
ATOM 1196 N N . LYS A 1 150 ? -34.036 -9.753 46.843 1.00 98.12 150 LYS A N 1
ATOM 1197 C CA . LYS A 1 150 ? -35.402 -10.301 46.918 1.00 98.12 150 LYS A CA 1
ATOM 1198 C C . LYS A 1 150 ? -35.576 -11.224 48.123 1.00 98.12 150 LYS A C 1
ATOM 1200 O O . LYS A 1 150 ? -36.558 -11.076 48.845 1.00 98.12 150 LYS A O 1
ATOM 1205 N N . ARG A 1 151 ? -34.619 -12.125 48.373 1.00 98.12 151 ARG A N 1
ATOM 1206 C CA . ARG A 1 151 ? -34.632 -13.022 49.541 1.00 98.12 151 ARG A CA 1
ATOM 1207 C C . ARG A 1 151 ? -34.551 -12.254 50.862 1.00 98.12 151 ARG A C 1
ATOM 1209 O O . ARG A 1 151 ? -35.308 -12.557 51.777 1.00 98.12 151 ARG A O 1
ATOM 1216 N N . ALA A 1 152 ? -33.686 -11.246 50.952 1.00 97.44 152 ALA A N 1
ATOM 1217 C CA . ALA A 1 152 ? -33.567 -10.402 52.140 1.00 97.44 152 ALA A CA 1
ATOM 1218 C C . ALA A 1 152 ? -34.861 -9.622 52.419 1.00 97.44 152 ALA A C 1
ATOM 1220 O O . ALA A 1 152 ? -35.339 -9.614 53.551 1.00 97.44 152 ALA A O 1
ATOM 1221 N N . ASN A 1 153 ? -35.473 -9.037 51.385 1.00 97.69 153 ASN A N 1
ATOM 1222 C CA . ASN A 1 153 ? -36.744 -8.322 51.511 1.00 97.69 153 ASN A CA 1
ATOM 1223 C C . ASN A 1 153 ?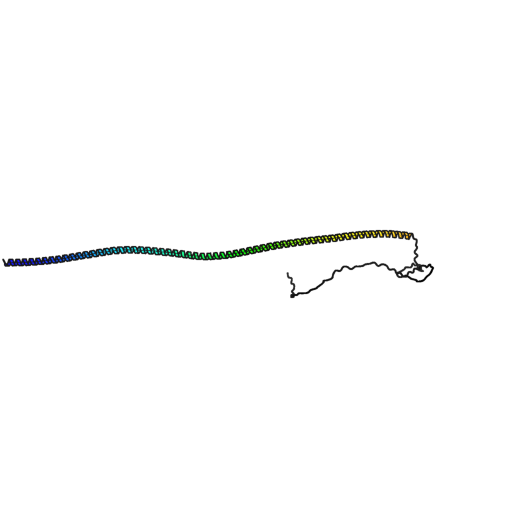 -37.888 -9.254 51.935 1.00 97.69 153 ASN A C 1
ATOM 1225 O O . ASN A 1 153 ? -38.700 -8.880 52.777 1.00 97.69 153 ASN A O 1
ATOM 1229 N N . GLN A 1 154 ? -37.947 -10.472 51.385 1.00 97.94 154 GLN A N 1
ATOM 1230 C CA . GLN A 1 154 ? -38.921 -11.485 51.802 1.00 97.94 154 GLN A CA 1
ATOM 1231 C C . GLN A 1 154 ? -38.733 -11.869 53.273 1.00 97.94 154 GLN A C 1
ATOM 1233 O O . GLN A 1 154 ? -39.689 -11.814 54.040 1.00 97.94 154 GLN A O 1
ATOM 1238 N N . ALA A 1 155 ? -37.499 -12.163 53.691 1.00 97.44 155 ALA A N 1
ATOM 1239 C CA . ALA A 1 155 ? -37.193 -12.492 55.082 1.00 97.44 155 ALA A CA 1
ATOM 1240 C C . ALA A 1 155 ? -37.525 -11.336 56.044 1.00 97.44 155 ALA A C 1
ATOM 1242 O O . ALA A 1 155 ? -38.028 -11.568 57.143 1.00 97.44 155 ALA A O 1
ATOM 1243 N N . GLN A 1 156 ? -37.285 -10.085 55.634 1.00 97.31 156 GLN A N 1
ATOM 1244 C CA . GLN A 1 156 ? -37.669 -8.911 56.415 1.00 97.31 156 GLN A CA 1
ATOM 1245 C C . GLN A 1 156 ? -39.191 -8.807 56.559 1.00 97.31 156 GLN A C 1
ATOM 1247 O O . GLN A 1 156 ? -39.680 -8.604 57.669 1.00 97.31 156 GLN A O 1
ATOM 1252 N N . GLN A 1 157 ? -39.938 -8.975 55.466 1.00 97.75 157 GLN A N 1
ATOM 1253 C CA . GLN A 1 157 ? -41.399 -8.928 55.489 1.00 97.75 157 GLN A CA 1
ATOM 1254 C C . GLN A 1 157 ? -41.980 -10.012 56.410 1.00 97.75 157 GLN A C 1
ATOM 1256 O O . GLN A 1 157 ? -42.830 -9.719 57.248 1.00 97.75 157 GLN A O 1
ATOM 1261 N N . GLU A 1 158 ? -41.468 -11.243 56.321 1.00 97.44 158 GLU A N 1
ATOM 1262 C CA . GLU A 1 158 ? -41.864 -12.350 57.199 1.00 97.44 158 GLU A CA 1
ATOM 1263 C C . GLU A 1 158 ? -41.568 -12.050 58.676 1.00 97.44 158 GLU A C 1
ATOM 1265 O O . GLU A 1 158 ? -42.412 -12.293 59.543 1.00 97.44 158 GLU A O 1
ATOM 1270 N N . ALA A 1 159 ? -40.399 -11.478 58.978 1.00 97.38 159 ALA A N 1
ATOM 1271 C CA . ALA A 1 159 ? -40.037 -11.080 60.336 1.00 97.38 159 ALA A CA 1
ATOM 1272 C C . ALA A 1 159 ? -40.943 -9.957 60.877 1.00 97.38 159 ALA A C 1
ATOM 1274 O O . ALA A 1 159 ? -41.345 -9.986 62.044 1.00 97.38 159 ALA A O 1
ATOM 1275 N N . GLU A 1 160 ? -41.299 -8.976 60.044 1.00 97.50 160 GLU A N 1
ATOM 1276 C CA . GLU A 1 160 ? -42.237 -7.910 60.408 1.00 97.50 160 GLU A CA 1
ATOM 1277 C C . GLU A 1 160 ? -43.647 -8.450 60.670 1.00 97.50 160 GLU A C 1
ATOM 1279 O O . GLU A 1 160 ? -44.289 -8.047 61.644 1.00 97.50 160 GLU A O 1
ATOM 1284 N N . ASP A 1 161 ? -44.122 -9.392 59.858 1.00 97.50 161 ASP A N 1
ATOM 1285 C CA . ASP A 1 161 ? -45.438 -9.999 60.036 1.00 97.50 161 ASP A CA 1
ATOM 1286 C C . ASP A 1 161 ? -45.492 -10.878 61.295 1.00 97.50 161 ASP A C 1
ATOM 1288 O O . ASP A 1 161 ? -46.440 -10.767 62.078 1.00 97.50 161 ASP A O 1
ATOM 1292 N N . GLN A 1 162 ? -44.438 -11.651 61.584 1.00 96.88 162 GLN A N 1
ATOM 1293 C CA . GLN A 1 162 ? -44.301 -12.359 62.863 1.00 96.88 162 GLN A CA 1
ATOM 1294 C C . GLN A 1 162 ? -44.284 -11.395 64.052 1.00 96.88 162 GLN A C 1
ATOM 1296 O O . GLN A 1 162 ? -44.965 -11.627 65.055 1.00 96.88 162 GLN A O 1
ATOM 1301 N N . ARG A 1 163 ? -43.552 -10.278 63.945 1.00 97.44 163 ARG A N 1
ATOM 1302 C CA . ARG A 1 163 ? -43.531 -9.248 64.988 1.00 97.44 163 ARG A CA 1
ATOM 1303 C C . ARG A 1 163 ? -44.935 -8.691 65.229 1.00 97.44 163 ARG A C 1
ATOM 1305 O O . ARG A 1 163 ? -45.357 -8.644 66.385 1.00 97.44 163 ARG A O 1
ATOM 1312 N N . ARG A 1 164 ? -45.671 -8.331 64.172 1.00 97.75 164 ARG A N 1
ATOM 1313 C CA . ARG A 1 164 ? -47.055 -7.828 64.263 1.00 97.75 164 ARG A CA 1
ATOM 1314 C C . ARG A 1 164 ? -47.994 -8.843 64.908 1.00 97.75 164 ARG A C 1
ATOM 1316 O O . ARG A 1 164 ? -48.817 -8.454 65.731 1.00 97.75 164 ARG A O 1
ATOM 1323 N N . LEU A 1 165 ? -47.876 -10.127 64.566 1.00 97.06 165 LEU A N 1
ATOM 1324 C CA . LEU A 1 165 ? -48.654 -11.195 65.203 1.00 97.06 165 LEU A CA 1
ATOM 1325 C C . LEU A 1 165 ? -48.338 -11.294 66.699 1.00 97.06 165 LEU A C 1
ATOM 1327 O O . LEU A 1 165 ? -49.252 -11.259 67.517 1.00 97.06 165 LEU A O 1
ATOM 1331 N N . SER A 1 166 ? -47.055 -11.304 67.066 1.00 96.00 166 SER A N 1
ATOM 1332 C CA . SER A 1 166 ? -46.644 -11.353 68.475 1.00 96.00 166 SER A CA 1
ATOM 1333 C C . SER A 1 166 ? -47.125 -10.137 69.279 1.00 96.00 166 SER A C 1
ATOM 1335 O O . SER A 1 166 ? -47.442 -10.251 70.462 1.00 96.00 166 SER A O 1
ATOM 1337 N N . GLU A 1 167 ? -47.190 -8.961 68.651 1.00 96.75 167 GLU A N 1
ATOM 1338 C CA . GLU A 1 167 ? -47.682 -7.730 69.269 1.00 96.75 167 GLU A CA 1
ATOM 1339 C C . GLU A 1 167 ? -49.201 -7.769 69.469 1.00 96.75 167 GLU A C 1
ATOM 1341 O O . GLU A 1 167 ? -49.676 -7.409 70.546 1.00 96.75 167 GLU A O 1
ATOM 1346 N N . LYS A 1 168 ? -49.954 -8.297 68.493 1.00 97.44 168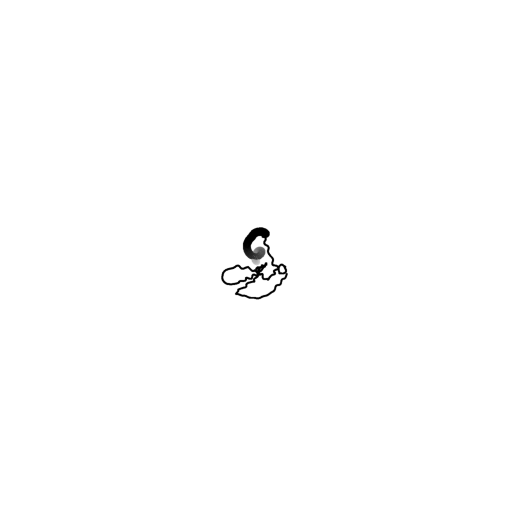 LYS A N 1
ATOM 1347 C CA . LYS A 1 168 ? -51.394 -8.560 68.636 1.00 97.44 168 LYS A CA 1
ATOM 1348 C C . LYS A 1 168 ? -51.682 -9.544 69.768 1.00 97.44 168 LYS A C 1
ATOM 1350 O O . LYS A 1 168 ? -52.481 -9.219 70.637 1.00 97.44 168 LYS A O 1
ATOM 1355 N N . GLU A 1 169 ? -50.977 -10.675 69.828 1.00 96.44 169 GLU A N 1
ATOM 1356 C CA . GLU A 1 169 ? -51.139 -11.648 70.919 1.00 96.44 169 GLU A CA 1
ATOM 1357 C C . GLU A 1 169 ? -50.835 -11.036 72.295 1.00 96.44 169 GLU A C 1
ATOM 1359 O O . GLU A 1 169 ? -51.518 -11.322 73.279 1.00 96.44 169 GLU A O 1
ATOM 1364 N N . LYS A 1 170 ? -49.806 -10.183 72.393 1.00 97.31 170 LYS A N 1
ATOM 1365 C CA . LYS A 1 170 ? -49.502 -9.453 73.634 1.00 97.31 170 LYS A CA 1
ATOM 1366 C C . LYS A 1 170 ? -50.633 -8.502 74.007 1.00 97.31 170 LYS A C 1
ATOM 1368 O O . LYS A 1 170 ? -51.018 -8.465 75.173 1.00 97.31 170 LYS A O 1
ATOM 1373 N N . GLN A 1 171 ? -51.166 -7.756 73.043 1.00 96.88 171 GLN A N 1
ATOM 1374 C CA . GLN A 1 171 ? -52.270 -6.828 73.270 1.00 96.88 171 GLN A CA 1
ATOM 1375 C C . GLN A 1 171 ? -53.543 -7.559 73.711 1.00 96.88 171 GLN A C 1
ATOM 1377 O O . GLN A 1 171 ? -54.187 -7.130 74.668 1.00 96.88 171 GLN A O 1
ATOM 1382 N N . GLU A 1 172 ? -53.867 -8.683 73.071 1.00 96.50 172 GLU A N 1
ATOM 1383 C CA . GLU A 1 172 ? -54.982 -9.553 73.451 1.00 96.50 172 GLU A CA 1
ATOM 1384 C C . GLU A 1 172 ? -54.804 -10.059 74.886 1.00 96.50 172 GLU A C 1
ATOM 1386 O O . GLU A 1 172 ? -55.664 -9.797 75.727 1.00 96.50 172 GLU A O 1
ATOM 1391 N N . LYS A 1 173 ? -53.641 -10.632 75.229 1.00 96.88 173 LYS A N 1
ATOM 1392 C CA . LYS A 1 173 ? -53.330 -11.071 76.604 1.00 96.88 173 LYS A CA 1
ATOM 1393 C C . LYS A 1 173 ? -53.432 -9.940 77.628 1.00 96.88 173 LYS A C 1
ATOM 1395 O O . LYS A 1 173 ? -53.948 -10.145 78.725 1.00 96.88 173 LYS A O 1
ATOM 1400 N N . MET A 1 174 ? -52.952 -8.737 77.299 1.00 96.44 174 MET A N 1
ATOM 1401 C CA . MET A 1 174 ? -53.098 -7.575 78.184 1.00 96.44 174 MET A CA 1
ATOM 1402 C C . MET A 1 174 ? -54.569 -7.194 78.376 1.00 96.44 174 MET A C 1
ATOM 1404 O O . MET A 1 174 ? -54.982 -6.929 79.505 1.00 96.44 174 MET A O 1
ATOM 1408 N N . SER A 1 175 ? -55.367 -7.204 77.305 1.00 96.12 175 SER A N 1
ATOM 1409 C CA . SER A 1 175 ? -56.800 -6.905 77.374 1.00 96.12 175 SER A CA 1
ATOM 1410 C C . SER A 1 175 ? -57.580 -7.950 78.180 1.00 96.12 175 SER A C 1
ATOM 1412 O O . SER A 1 175 ? -58.426 -7.585 78.996 1.00 96.12 175 SER A O 1
ATOM 1414 N N . GLU A 1 176 ? -57.235 -9.234 78.051 1.00 96.31 176 GLU A N 1
ATOM 1415 C CA . GLU A 1 176 ? -57.805 -10.318 78.854 1.00 96.31 176 GLU A CA 1
ATOM 1416 C C . GLU A 1 176 ? -57.463 -10.154 80.339 1.00 96.31 176 GLU A C 1
ATOM 1418 O O . GLU A 1 176 ? -58.347 -10.259 81.190 1.00 96.31 176 GLU A O 1
ATOM 1423 N N . CYS A 1 177 ? -56.204 -9.839 80.665 1.00 95.00 177 CYS A N 1
ATOM 1424 C CA . CYS A 1 177 ? -55.768 -9.561 82.036 1.00 95.00 177 CYS A CA 1
ATOM 1425 C C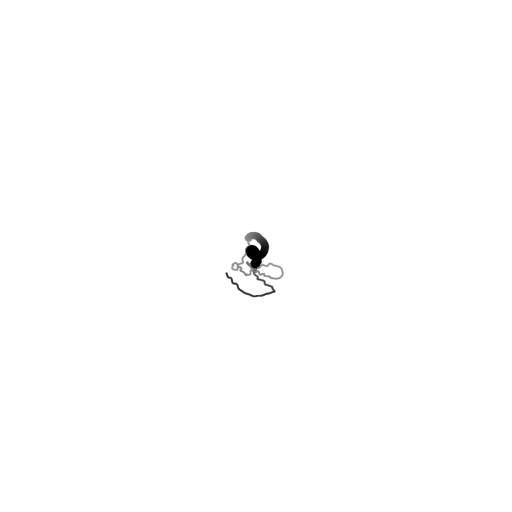 . CYS A 1 177 ? -56.521 -8.375 82.661 1.00 95.00 177 CYS A C 1
ATOM 1427 O O . CYS A 1 177 ? -56.909 -8.439 83.831 1.00 95.00 177 CYS A O 1
ATOM 1429 N N . LEU A 1 178 ? -56.734 -7.294 81.902 1.00 96.00 178 LEU A N 1
ATOM 1430 C CA . LEU A 1 178 ? -57.518 -6.141 82.355 1.00 96.00 178 LEU A CA 1
ATOM 1431 C C . LEU A 1 178 ? -58.988 -6.515 82.569 1.00 96.00 178 LEU A C 1
ATOM 1433 O O . LEU A 1 178 ? -59.523 -6.241 83.641 1.00 96.00 178 LEU A O 1
ATOM 1437 N N . SER A 1 179 ? -59.602 -7.231 81.623 1.00 97.19 179 SER A N 1
ATOM 1438 C CA . SER A 1 179 ? -60.983 -7.712 81.753 1.00 97.19 179 SER A CA 1
ATOM 1439 C C . SER A 1 179 ? -61.169 -8.610 82.982 1.00 97.19 179 SER A C 1
ATOM 1441 O O . SER A 1 179 ? -62.146 -8.474 83.720 1.00 97.19 179 SER A O 1
ATOM 1443 N N . TRP A 1 180 ? -60.221 -9.512 83.252 1.00 96.75 180 TRP A N 1
ATOM 1444 C CA . TRP A 1 180 ? -60.244 -10.339 84.460 1.00 96.75 180 TRP A CA 1
ATOM 1445 C C . TRP A 1 180 ? -60.146 -9.504 85.734 1.00 96.75 180 TRP A C 1
ATOM 1447 O O . TRP A 1 180 ? -60.897 -9.743 86.681 1.00 96.75 180 TRP A O 1
ATOM 1457 N N . ARG A 1 181 ? -59.258 -8.504 85.762 1.00 96.50 181 ARG A N 1
ATOM 1458 C CA . ARG A 1 181 ? -59.123 -7.585 86.899 1.00 96.50 181 ARG A CA 1
ATOM 1459 C C . ARG A 1 181 ? -60.420 -6.820 87.163 1.00 96.50 181 ARG A C 1
ATOM 1461 O O . ARG A 1 181 ? -60.828 -6.725 88.319 1.00 96.50 181 ARG A O 1
ATOM 1468 N N . GLU A 1 182 ? -61.060 -6.306 86.117 1.00 95.75 182 GLU A N 1
ATOM 1469 C CA . GLU A 1 182 ? -62.346 -5.605 86.205 1.00 95.75 182 GLU A CA 1
ATOM 1470 C C . GLU A 1 182 ? -63.429 -6.514 86.794 1.00 95.75 182 GLU A C 1
ATOM 1472 O O . GLU A 1 182 ? -64.015 -6.167 87.819 1.00 95.75 182 GLU A O 1
ATOM 1477 N N . LYS A 1 183 ? -63.602 -7.730 86.256 1.00 96.44 183 LYS A N 1
ATOM 1478 C CA . LYS A 1 183 ? -64.557 -8.724 86.785 1.00 96.44 183 LYS A CA 1
ATOM 1479 C C . LYS A 1 183 ? -64.302 -9.058 88.256 1.00 96.44 183 LYS A C 1
ATOM 1481 O O . LYS A 1 183 ? -65.239 -9.152 89.047 1.00 96.44 183 LYS A O 1
ATOM 1486 N N . HIS A 1 184 ? -63.039 -9.231 88.648 1.00 95.44 184 HIS A N 1
ATOM 1487 C CA . HIS A 1 184 ? -62.683 -9.482 90.047 1.00 95.44 184 HIS A CA 1
ATOM 1488 C C . HIS A 1 184 ? -63.016 -8.295 90.954 1.00 95.44 184 HIS A C 1
ATOM 1490 O O . HIS A 1 184 ? -63.514 -8.494 92.063 1.00 95.44 184 HIS A O 1
ATOM 1496 N N . HIS A 1 185 ? -62.768 -7.068 90.495 1.00 95.06 185 HIS A N 1
ATOM 1497 C CA . HIS A 1 185 ? -63.114 -5.864 91.241 1.00 95.06 185 HIS A CA 1
ATOM 1498 C C . HIS A 1 185 ? -64.635 -5.697 91.383 1.00 95.06 185 HIS A C 1
ATOM 1500 O O . HIS A 1 185 ? -65.121 -5.398 92.474 1.00 95.06 185 HIS A O 1
ATOM 1506 N N . GLU A 1 186 ? -65.397 -5.949 90.317 1.00 95.31 186 GLU A N 1
ATOM 1507 C CA . GLU A 1 186 ? -66.864 -5.965 90.345 1.00 95.31 186 GLU A CA 1
ATOM 1508 C C . GLU A 1 186 ? -67.397 -6.992 91.349 1.00 95.31 186 GLU A C 1
ATOM 1510 O O . GLU A 1 186 ? -68.222 -6.651 92.199 1.00 95.31 186 GLU A O 1
ATOM 1515 N N . LEU A 1 187 ? -66.875 -8.222 91.327 1.00 95.56 187 LEU A N 1
ATOM 1516 C CA . LEU A 1 187 ? -67.230 -9.264 92.295 1.00 95.56 187 LEU A CA 1
ATOM 1517 C C . LEU A 1 187 ? -66.911 -8.847 93.737 1.00 95.56 187 LEU A C 1
ATOM 1519 O O . LEU A 1 187 ? -67.747 -9.015 94.626 1.00 95.56 187 LEU A O 1
ATOM 1523 N N . ALA A 1 188 ? -65.733 -8.266 93.982 1.00 95.06 188 ALA A N 1
ATOM 1524 C CA . ALA A 1 188 ? -65.358 -7.761 95.302 1.00 95.06 188 ALA A CA 1
ATOM 1525 C C . ALA A 1 188 ? -66.302 -6.642 95.779 1.00 95.06 188 ALA A C 1
ATOM 1527 O O . ALA A 1 188 ? -66.700 -6.621 96.945 1.00 95.06 188 ALA A O 1
ATOM 1528 N N . ASN A 1 189 ? -66.721 -5.747 94.879 1.00 94.62 189 ASN A N 1
ATOM 1529 C CA . ASN A 1 189 ? -67.703 -4.708 95.186 1.00 94.62 189 ASN A CA 1
ATOM 1530 C C . ASN A 1 189 ? -69.073 -5.299 95.540 1.00 94.62 189 ASN A C 1
ATOM 1532 O O . ASN A 1 189 ? -69.693 -4.837 96.499 1.00 94.62 189 ASN A O 1
ATOM 1536 N N . VAL A 1 190 ? -69.533 -6.330 94.822 1.00 95.69 190 VAL A N 1
ATOM 1537 C CA . VAL A 1 190 ? -70.780 -7.043 95.148 1.00 95.69 190 VAL A CA 1
ATOM 1538 C C . VAL A 1 190 ? -70.698 -7.662 96.543 1.00 95.69 190 VAL A C 1
ATOM 1540 O O . VAL A 1 190 ? -71.623 -7.483 97.339 1.00 95.69 190 VAL A O 1
ATOM 1543 N N . PHE A 1 191 ? -69.589 -8.333 96.873 1.00 94.31 191 PHE A N 1
ATOM 1544 C CA . PHE A 1 191 ? -69.387 -8.891 98.212 1.00 94.31 191 PHE A CA 1
ATOM 1545 C C . PHE A 1 191 ? -69.390 -7.810 99.290 1.00 94.31 191 PHE A C 1
ATOM 1547 O O . PHE A 1 191 ? -70.111 -7.956 100.276 1.00 94.31 191 PHE A O 1
ATOM 1554 N N . ARG A 1 192 ? -68.681 -6.697 99.076 1.00 94.56 192 ARG A N 1
ATOM 1555 C CA . ARG A 1 192 ? -68.672 -5.565 100.010 1.00 94.56 192 ARG A CA 1
ATOM 1556 C C . ARG A 1 192 ? -70.079 -5.006 100.238 1.00 94.56 192 ARG A C 1
ATOM 1558 O O . ARG A 1 192 ? -70.496 -4.883 101.380 1.00 94.56 192 ARG A O 1
ATOM 1565 N N . ILE A 1 193 ? -70.851 -4.748 99.177 1.00 94.56 193 ILE A N 1
ATOM 1566 C CA . ILE A 1 193 ? -72.243 -4.268 99.293 1.00 94.56 193 ILE A CA 1
ATOM 1567 C C . ILE A 1 193 ? -73.103 -5.273 100.073 1.00 94.56 193 ILE A C 1
ATOM 1569 O O . ILE A 1 193 ? -73.930 -4.891 100.903 1.00 94.56 193 ILE A O 1
ATOM 1573 N N . GLN A 1 194 ? -72.920 -6.573 99.830 1.00 92.81 194 GLN A N 1
ATOM 1574 C CA . GLN A 1 194 ? -73.646 -7.613 100.552 1.00 92.81 194 GLN A CA 1
ATOM 1575 C C . GLN A 1 194 ? -73.262 -7.655 102.041 1.00 92.81 194 GLN A C 1
ATOM 1577 O O . GLN A 1 194 ? -74.134 -7.849 102.894 1.00 92.81 194 GLN A O 1
ATOM 1582 N N . GLU A 1 195 ? -71.981 -7.484 102.363 1.00 92.38 195 GLU A N 1
ATOM 1583 C CA . GLU A 1 195 ? -71.484 -7.376 103.735 1.00 92.38 195 GLU A CA 1
ATOM 1584 C C . GLU A 1 195 ? -72.002 -6.118 104.433 1.00 92.38 195 GLU A C 1
ATOM 1586 O O . GLU A 1 195 ? -72.507 -6.226 105.551 1.00 92.38 195 GLU A O 1
ATOM 1591 N N . ASP A 1 196 ? -72.007 -4.970 103.758 1.00 92.31 196 ASP A N 1
ATOM 1592 C CA . ASP A 1 196 ? -72.567 -3.714 104.262 1.00 92.31 196 ASP A CA 1
ATOM 1593 C C . ASP A 1 196 ? -74.063 -3.862 104.571 1.00 92.31 196 ASP A C 1
ATOM 1595 O O . ASP A 1 196 ? -74.528 -3.488 105.651 1.00 92.31 196 ASP A O 1
ATOM 1599 N N . LEU A 1 197 ? -74.829 -4.504 103.680 1.00 91.50 197 LEU A N 1
ATOM 1600 C CA . LEU A 1 197 ? -76.240 -4.818 103.921 1.00 91.50 197 LEU A CA 1
ATOM 1601 C C . LEU A 1 197 ? -76.423 -5.761 105.121 1.00 91.50 197 LEU A C 1
ATOM 1603 O O . LEU A 1 197 ? -77.339 -5.568 105.928 1.00 91.50 197 LEU A O 1
ATOM 1607 N N . LYS A 1 198 ? -75.566 -6.780 105.278 1.00 90.75 198 LYS A N 1
ATOM 1608 C CA . LYS A 1 198 ? -75.578 -7.659 106.464 1.00 90.75 198 LYS A CA 1
ATOM 1609 C C . LYS A 1 198 ? -75.263 -6.866 107.737 1.00 90.75 198 LYS A C 1
ATOM 1611 O O . LYS A 1 198 ? -75.953 -7.049 108.744 1.00 90.75 198 LYS A O 1
ATOM 1616 N N . ALA A 1 199 ? -74.271 -5.979 107.703 1.00 86.62 199 ALA A N 1
ATOM 1617 C CA . ALA A 1 199 ? -73.896 -5.119 108.820 1.00 86.62 199 ALA A CA 1
ATOM 1618 C C . ALA A 1 199 ? -75.031 -4.152 109.191 1.00 86.62 199 ALA A C 1
ATOM 1620 O O . ALA A 1 199 ? -75.374 -4.037 110.367 1.00 86.62 199 ALA A O 1
ATOM 1621 N N . GLN A 1 200 ? -75.698 -3.543 108.208 1.00 86.75 200 GLN A N 1
ATOM 1622 C CA . GLN A 1 200 ? -76.856 -2.672 108.418 1.00 86.75 200 GLN A CA 1
ATOM 1623 C C . GLN A 1 200 ? -78.029 -3.425 109.062 1.00 86.75 200 GLN A C 1
ATOM 1625 O O . GLN A 1 200 ? -78.648 -2.918 110.001 1.00 86.75 200 GLN A O 1
ATOM 1630 N N . ARG A 1 201 ? -78.314 -4.661 108.622 1.00 86.81 201 ARG A N 1
ATOM 1631 C CA . ARG A 1 201 ? -79.326 -5.525 109.261 1.00 86.81 201 ARG A CA 1
ATOM 1632 C C . ARG A 1 201 ? -78.971 -5.828 110.717 1.00 86.81 201 ARG A C 1
ATOM 1634 O O . ARG A 1 201 ? -79.844 -5.726 111.575 1.00 86.81 201 ARG A O 1
ATOM 1641 N N . ARG A 1 202 ? -77.704 -6.149 111.010 1.00 79.75 202 ARG A N 1
ATOM 1642 C CA . ARG A 1 202 ? -77.221 -6.368 112.387 1.00 79.75 202 ARG A CA 1
ATOM 1643 C C . ARG A 1 202 ? -77.306 -5.101 113.238 1.00 79.75 202 ARG A C 1
ATOM 1645 O O . ARG A 1 202 ? -77.744 -5.182 114.379 1.00 79.75 202 ARG A O 1
ATOM 1652 N N . ASN A 1 203 ? -76.954 -3.937 112.693 1.00 80.25 203 ASN A N 1
ATOM 1653 C CA . ASN A 1 203 ? -77.077 -2.654 113.386 1.00 80.25 203 ASN A CA 1
ATOM 1654 C C . ASN A 1 203 ? -78.545 -2.342 113.716 1.00 80.25 203 ASN A C 1
ATOM 1656 O O . ASN A 1 203 ? -78.861 -2.038 114.863 1.00 80.25 203 ASN A O 1
ATOM 1660 N N . LYS A 1 204 ? -79.461 -2.521 112.754 1.00 81.12 204 LYS A N 1
ATOM 1661 C CA . LYS A 1 204 ? -80.905 -2.358 112.976 1.00 81.12 204 LYS A CA 1
ATOM 1662 C C . LYS A 1 204 ? -81.435 -3.337 114.029 1.00 81.12 204 LYS A C 1
ATOM 1664 O O . LYS A 1 204 ? -82.199 -2.929 114.897 1.00 81.12 204 LYS A O 1
ATOM 1669 N N . ALA A 1 205 ? -80.997 -4.597 113.993 1.00 70.94 205 ALA A N 1
ATOM 1670 C CA . ALA A 1 205 ? -81.333 -5.587 115.015 1.00 70.94 205 ALA A CA 1
ATOM 1671 C C . ALA A 1 205 ? -80.802 -5.182 116.403 1.00 70.94 205 ALA A C 1
ATOM 1673 O O . ALA A 1 205 ? -81.532 -5.268 117.385 1.00 70.94 205 ALA A O 1
ATOM 1674 N N . CYS A 1 206 ? -79.573 -4.667 116.485 1.00 70.19 206 CYS A N 1
ATOM 1675 C CA . CYS A 1 206 ? -78.984 -4.145 117.717 1.00 70.19 206 CYS A CA 1
ATOM 1676 C C . CYS A 1 206 ? -79.758 -2.930 118.259 1.00 70.19 206 CYS A C 1
ATOM 1678 O O . CYS A 1 206 ? -80.064 -2.891 119.443 1.00 70.19 206 CYS A O 1
ATOM 1680 N N . GLN A 1 207 ? -80.165 -1.981 117.407 1.00 70.88 207 GLN A N 1
ATOM 1681 C CA . GLN A 1 207 ? -80.996 -0.842 117.822 1.00 70.88 207 GLN A CA 1
ATOM 1682 C C . GLN A 1 207 ? -82.358 -1.277 118.376 1.00 70.88 207 GLN A C 1
ATOM 1684 O O . GLN A 1 207 ? -82.813 -0.719 119.373 1.00 70.88 207 GLN A O 1
ATOM 1689 N N . VAL A 1 208 ? -83.012 -2.263 117.749 1.00 71.94 208 VAL A N 1
ATOM 1690 C CA . VAL A 1 208 ? -84.261 -2.845 118.272 1.00 71.94 208 VAL A CA 1
ATOM 1691 C C . VAL A 1 208 ? -84.011 -3.496 119.631 1.00 71.94 208 VAL A C 1
ATOM 1693 O O . VAL A 1 208 ? -84.777 -3.264 120.560 1.00 71.94 208 VAL A O 1
ATOM 1696 N N . ASN A 1 209 ? -82.910 -4.234 119.778 1.00 67.62 209 ASN A N 1
ATOM 1697 C CA . ASN A 1 209 ? -82.560 -4.898 121.031 1.00 67.62 209 ASN A CA 1
ATOM 1698 C C . ASN A 1 209 ? -82.224 -3.895 122.152 1.00 67.62 209 ASN A C 1
ATOM 1700 O O . ASN A 1 209 ? -82.694 -4.049 123.270 1.00 67.62 209 ASN A O 1
ATOM 1704 N N . ILE A 1 210 ? -81.500 -2.811 121.850 1.00 65.31 210 ILE A N 1
ATOM 1705 C CA . ILE A 1 210 ? -81.227 -1.712 122.792 1.00 65.31 210 ILE A CA 1
ATOM 1706 C C . ILE A 1 210 ? -82.526 -1.014 123.204 1.00 65.31 210 ILE A C 1
ATOM 1708 O O . ILE A 1 210 ? -82.746 -0.798 124.393 1.00 65.31 210 ILE A O 1
ATOM 1712 N N . LYS A 1 211 ? -83.416 -0.690 122.254 1.00 64.25 211 LYS A N 1
ATOM 1713 C CA . LYS A 1 211 ? -84.733 -0.114 122.575 1.00 64.25 211 LYS A CA 1
ATOM 1714 C C . LYS A 1 211 ? -85.555 -1.056 123.455 1.00 64.25 211 LYS A C 1
ATOM 1716 O O . LYS A 1 211 ? -86.177 -0.585 124.398 1.00 64.25 211 LYS A O 1
ATOM 1721 N N . SER A 1 212 ? -85.504 -2.362 123.192 1.00 59.00 212 SER A N 1
ATOM 1722 C CA . SER A 1 212 ? -86.146 -3.380 124.026 1.00 59.00 212 SER A CA 1
ATOM 1723 C C . SER A 1 212 ? -85.524 -3.457 125.423 1.00 59.00 212 SER A C 1
ATOM 1725 O O . SER A 1 212 ? -86.255 -3.513 126.401 1.00 59.00 212 SER A O 1
ATOM 1727 N N . TYR A 1 213 ? -84.194 -3.406 125.540 1.00 59.22 213 TYR A N 1
ATOM 1728 C CA . TYR A 1 213 ? -83.485 -3.434 126.822 1.00 59.22 213 TYR A CA 1
ATOM 1729 C C . TYR A 1 213 ? -83.809 -2.208 127.681 1.00 59.22 213 TYR A C 1
ATOM 1731 O O . TYR A 1 213 ? -84.042 -2.346 128.877 1.00 59.22 213 TYR A O 1
ATOM 1739 N N . PHE A 1 214 ? -83.885 -1.015 127.082 1.00 57.31 214 PHE A N 1
ATOM 1740 C CA . PHE A 1 214 ? -84.320 0.186 127.796 1.00 57.31 214 PHE A CA 1
ATOM 1741 C C . PHE A 1 214 ? -85.794 0.122 128.204 1.00 57.31 214 PHE A C 1
ATOM 1743 O O . PHE A 1 214 ? -86.098 0.517 129.324 1.00 57.31 214 PHE A O 1
ATOM 1750 N N . LEU A 1 215 ? -86.680 -0.434 127.366 1.00 56.50 215 LEU A N 1
ATOM 1751 C CA . LEU A 1 215 ? -88.079 -0.674 127.741 1.00 56.50 215 LEU A CA 1
ATOM 1752 C C . LEU A 1 215 ? -88.176 -1.627 128.951 1.00 56.50 215 LEU A C 1
ATOM 1754 O O . LEU A 1 215 ? -88.865 -1.326 129.922 1.00 56.50 215 LEU A O 1
ATOM 1758 N N . CYS A 1 216 ? -87.403 -2.720 128.947 1.00 51.88 216 CYS A N 1
ATOM 1759 C CA . CYS A 1 216 ? -87.352 -3.679 130.054 1.00 51.88 216 CYS A CA 1
ATOM 1760 C C . CYS A 1 216 ? -86.694 -3.107 131.322 1.00 51.88 216 CYS A C 1
ATOM 1762 O O . CYS A 1 216 ? -87.137 -3.415 132.422 1.00 51.88 216 CYS A O 1
ATOM 1764 N N . MET A 1 217 ? -85.671 -2.254 131.201 1.00 50.94 217 MET A N 1
ATOM 1765 C CA . MET A 1 217 ? -85.065 -1.537 132.334 1.00 50.94 217 MET A CA 1
ATOM 1766 C C . MET A 1 217 ? -86.027 -0.522 132.962 1.00 50.94 217 MET A C 1
ATOM 1768 O O . MET A 1 217 ? -85.971 -0.304 134.167 1.00 50.94 217 MET A O 1
ATOM 1772 N N . THR A 1 218 ? -86.913 0.093 132.174 1.00 53.03 218 THR A N 1
ATOM 1773 C CA . THR A 1 218 ? -87.958 0.982 132.708 1.00 53.03 218 THR A CA 1
ATOM 1774 C C . THR A 1 218 ? -89.143 0.231 133.318 1.00 53.03 218 THR A C 1
ATOM 1776 O O . THR A 1 218 ? -89.877 0.822 134.103 1.00 53.03 218 THR A O 1
ATOM 1779 N N . GLU A 1 219 ? -89.313 -1.058 133.008 1.00 45.47 219 GLU A N 1
ATOM 1780 C CA . GLU A 1 219 ? -90.347 -1.920 133.605 1.00 45.47 219 GLU A CA 1
ATOM 1781 C C . GLU A 1 219 ? -89.830 -2.793 134.769 1.00 45.47 219 GLU A C 1
ATOM 1783 O O . GLU A 1 219 ? -90.622 -3.280 135.573 1.00 45.47 219 GLU A O 1
ATOM 1788 N N . SER A 1 220 ? -88.512 -2.968 134.918 1.00 41.09 220 SER A N 1
ATOM 1789 C CA . SER A 1 220 ? -87.885 -3.749 135.993 1.00 41.09 220 SER A CA 1
ATOM 1790 C C . SER A 1 220 ? -87.321 -2.841 137.094 1.00 41.09 220 SER A C 1
ATOM 1792 O O . SER A 1 220 ? -86.191 -2.361 137.0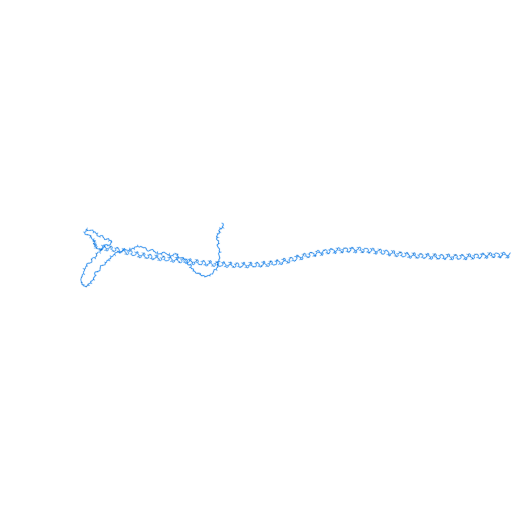06 1.00 41.09 220 SER A O 1
ATOM 1794 N N . ASP A 1 221 ? -88.087 -2.674 138.173 1.00 43.22 221 ASP A N 1
ATOM 1795 C CA . ASP A 1 221 ? -87.799 -1.875 139.376 1.00 43.22 221 ASP A CA 1
ATOM 1796 C C . ASP A 1 221 ? -86.676 -2.479 140.267 1.00 43.22 221 ASP A C 1
ATOM 1798 O O . ASP A 1 221 ? -86.853 -2.770 141.454 1.00 43.22 221 ASP A O 1
ATOM 1802 N N . GLN A 1 222 ? -85.489 -2.726 139.697 1.00 43.81 222 GLN A N 1
ATOM 1803 C CA . GLN A 1 222 ? -84.331 -3.267 140.420 1.00 43.81 222 GLN A CA 1
ATOM 1804 C C . GLN A 1 222 ? -83.357 -2.166 140.856 1.00 43.81 222 GLN A C 1
ATOM 1806 O O . GLN A 1 222 ? -82.495 -1.689 140.119 1.00 43.81 222 GLN A O 1
ATOM 1811 N N . ARG A 1 223 ? -83.482 -1.801 142.135 1.00 39.12 223 ARG A N 1
ATOM 1812 C CA . ARG A 1 223 ? -82.586 -0.911 142.884 1.00 39.12 223 ARG A CA 1
ATOM 1813 C C . ARG A 1 223 ? -81.233 -1.581 143.153 1.00 39.12 223 ARG A C 1
ATOM 1815 O O . ARG A 1 223 ? -81.140 -2.460 144.007 1.00 39.12 223 ARG A O 1
ATOM 1822 N N . VAL A 1 224 ? -80.159 -1.110 142.521 1.00 43.25 224 VAL A N 1
ATOM 1823 C CA . VAL A 1 224 ? -78.784 -1.500 142.885 1.00 43.25 224 VAL A CA 1
ATOM 1824 C C . VAL A 1 224 ? -78.303 -0.631 144.056 1.00 43.25 224 VAL A C 1
ATOM 1826 O O . VAL A 1 224 ? -78.173 0.586 143.930 1.00 43.25 224 VAL A O 1
ATOM 1829 N N . LYS A 1 225 ? -78.055 -1.240 145.226 1.00 46.12 225 LYS A N 1
ATOM 1830 C CA . LYS A 1 225 ? -77.455 -0.566 146.393 1.00 46.12 225 LYS A CA 1
ATOM 1831 C C . LYS A 1 225 ? -75.939 -0.451 146.208 1.00 46.12 225 LYS A C 1
ATOM 1833 O O . LYS A 1 225 ? -75.239 -1.457 146.196 1.00 46.12 225 LYS A O 1
ATOM 1838 N N . ILE A 1 226 ? -75.439 0.778 146.121 1.00 51.56 226 ILE A N 1
ATOM 1839 C CA . ILE A 1 226 ? -74.002 1.087 146.121 1.00 51.56 226 ILE A CA 1
ATOM 1840 C C . ILE A 1 226 ? -73.488 1.030 147.570 1.00 51.56 226 ILE A C 1
ATOM 1842 O O . ILE A 1 226 ? -74.061 1.672 148.453 1.00 51.56 226 ILE A O 1
ATOM 1846 N N . LEU A 1 227 ? -72.427 0.254 147.821 1.00 53.25 227 LEU A N 1
ATOM 1847 C CA . LEU A 1 227 ? -71.775 0.144 149.133 1.00 53.25 227 LEU A CA 1
ATOM 1848 C C . LEU A 1 227 ? -71.141 1.497 149.526 1.00 53.25 227 LEU A C 1
ATOM 1850 O O . LEU A 1 227 ? -70.404 2.091 148.736 1.00 53.25 227 LEU A O 1
ATOM 1854 N N . LYS A 1 228 ? -71.419 1.985 150.741 1.00 53.47 228 LYS A N 1
ATOM 1855 C CA . LYS A 1 228 ? -70.894 3.252 151.285 1.00 53.47 228 LYS A CA 1
ATOM 1856 C C . LYS A 1 228 ? -69.916 2.992 152.433 1.00 53.47 228 LYS A C 1
ATOM 1858 O O . LYS A 1 228 ? -70.065 2.002 153.148 1.00 53.47 228 LYS A O 1
ATOM 1863 N N . ASN A 1 229 ? -68.937 3.876 152.606 1.00 53.84 229 ASN A N 1
ATOM 1864 C CA . ASN A 1 229 ? -68.019 3.856 153.748 1.00 53.84 229 ASN A CA 1
ATOM 1865 C C . ASN A 1 229 ? -68.745 4.273 155.055 1.00 53.84 229 ASN A C 1
ATOM 1867 O O . ASN A 1 229 ? -69.839 4.839 154.982 1.00 53.84 229 ASN A O 1
ATOM 1871 N N . PRO A 1 230 ? -68.172 4.014 156.251 1.00 57.09 230 PRO A N 1
ATOM 1872 C CA . PRO A 1 230 ? -68.795 4.344 157.544 1.00 57.09 230 PRO A CA 1
ATOM 1873 C C . PRO A 1 230 ? -69.089 5.840 157.763 1.00 57.09 230 PRO A C 1
ATOM 1875 O O . PRO A 1 230 ? -69.868 6.187 158.642 1.00 57.09 230 PRO A O 1
ATOM 1878 N N . ASP A 1 231 ? -68.494 6.714 156.953 1.00 59.06 231 ASP A N 1
ATOM 1879 C CA . ASP A 1 231 ? -68.705 8.165 156.904 1.00 59.06 231 ASP A CA 1
ATOM 1880 C C . ASP A 1 231 ? -69.720 8.607 155.821 1.00 59.06 231 ASP A C 1
ATOM 1882 O O . ASP A 1 231 ? -69.915 9.796 155.583 1.00 59.06 231 ASP A O 1
ATOM 1886 N N . GLY A 1 232 ? -70.405 7.661 155.165 1.00 58.12 232 GLY A N 1
ATOM 1887 C CA . GLY A 1 232 ? -71.537 7.925 154.269 1.00 58.12 232 GLY A CA 1
ATOM 1888 C C . GLY A 1 232 ? -71.189 8.274 152.816 1.00 58.12 232 GLY A C 1
ATOM 1889 O O . GLY A 1 232 ? -72.109 8.492 152.017 1.00 58.12 232 GLY A O 1
ATOM 1890 N N . SER A 1 233 ? -69.909 8.272 152.434 1.00 50.31 233 SER A N 1
ATOM 1891 C CA . SER A 1 233 ? -69.462 8.524 151.053 1.00 50.31 233 SER A CA 1
ATOM 1892 C C . SER A 1 233 ? -69.504 7.255 150.161 1.00 50.31 233 SER A C 1
ATOM 1894 O O . SER A 1 233 ? -69.292 6.144 150.665 1.00 50.31 233 SER A O 1
ATOM 1896 N N . PRO A 1 234 ? -69.812 7.360 148.843 1.00 53.41 234 PRO A N 1
ATOM 1897 C CA . PRO A 1 234 ? -69.778 6.221 147.916 1.00 53.41 234 PRO A CA 1
ATOM 1898 C C . PRO A 1 234 ? -68.335 5.763 147.653 1.00 53.41 234 PRO A C 1
ATOM 1900 O O . PRO A 1 234 ? -67.467 6.585 147.365 1.00 53.41 234 PRO A O 1
ATOM 1903 N N . LYS A 1 235 ? -68.073 4.453 147.739 1.00 55.16 235 LYS A N 1
ATOM 1904 C CA . LYS A 1 235 ? -66.719 3.896 147.613 1.00 55.16 235 LYS A CA 1
ATOM 1905 C C . LYS A 1 235 ? -66.322 3.739 146.137 1.00 55.16 235 LYS A C 1
ATOM 1907 O O . LYS A 1 235 ? -66.927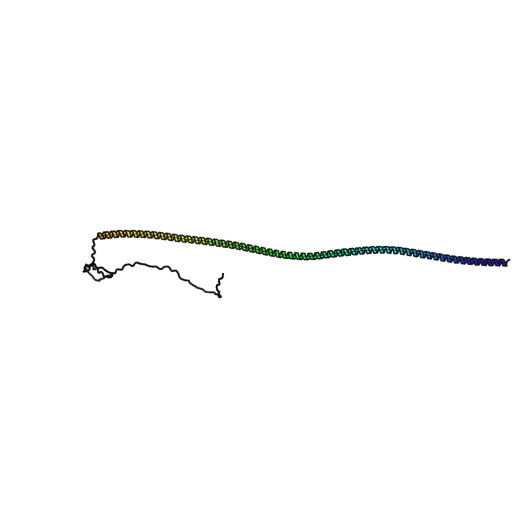 2.943 145.422 1.00 55.16 235 LYS A O 1
ATOM 1912 N N . ASN A 1 236 ? -65.309 4.481 145.688 1.00 54.38 236 ASN A N 1
ATOM 1913 C CA . ASN A 1 236 ? -64.716 4.322 144.355 1.00 54.38 236 ASN A CA 1
ATOM 1914 C C . ASN A 1 236 ? -63.712 3.159 144.373 1.00 54.38 236 ASN A C 1
ATOM 1916 O O . ASN A 1 236 ? -62.855 3.113 145.253 1.00 54.38 236 ASN A O 1
ATOM 1920 N N . PHE A 1 237 ? -63.811 2.236 143.413 1.00 52.31 237 PHE A N 1
ATOM 1921 C CA . PHE A 1 237 ? -62.838 1.156 143.225 1.00 52.31 237 PHE A CA 1
ATOM 1922 C C . PHE A 1 237 ? -61.835 1.565 142.145 1.00 52.31 237 PHE A C 1
ATOM 1924 O O . PHE A 1 237 ? -62.232 1.875 141.021 1.00 52.31 237 PHE A O 1
ATOM 1931 N N . THR A 1 238 ? -60.549 1.572 142.481 1.00 51.53 238 THR A N 1
ATOM 1932 C CA . THR A 1 238 ? -59.442 1.780 141.537 1.00 51.53 238 THR A CA 1
ATOM 1933 C C . THR A 1 238 ? -58.716 0.466 141.257 1.00 51.53 238 THR A C 1
ATOM 1935 O O . THR A 1 238 ? -58.814 -0.493 142.021 1.00 51.53 238 THR A O 1
ATOM 1938 N N . GLU A 1 239 ? -58.030 0.410 140.116 1.00 43.38 239 GLU A N 1
ATOM 1939 C CA . GLU A 1 239 ? -57.341 -0.771 139.591 1.00 43.38 239 GLU A CA 1
ATOM 1940 C C . GLU A 1 239 ? -56.437 -1.443 140.645 1.00 43.38 239 GLU A C 1
ATOM 1942 O O . GLU A 1 239 ? -55.564 -0.801 141.223 1.00 43.38 239 GLU A O 1
ATOM 1947 N N . GLY A 1 240 ? -56.655 -2.740 140.895 1.00 56.16 240 GLY A N 1
ATOM 1948 C CA . GLY A 1 240 ? -55.825 -3.557 141.792 1.00 56.16 240 GLY A CA 1
ATOM 1949 C C . GLY A 1 240 ? -56.426 -3.907 143.160 1.00 56.16 240 GLY A C 1
ATOM 1950 O O . GLY A 1 240 ? -55.864 -4.767 143.839 1.00 56.16 240 GLY A O 1
ATOM 1951 N N . ASP A 1 241 ? -57.570 -3.333 143.551 1.00 47.72 241 ASP A N 1
ATOM 1952 C CA . ASP A 1 241 ? -58.190 -3.624 144.854 1.00 47.72 241 ASP A CA 1
ATOM 1953 C C . ASP A 1 241 ? -58.998 -4.945 144.876 1.00 47.72 241 ASP A C 1
ATOM 1955 O O . ASP A 1 241 ? -59.829 -5.187 143.993 1.00 47.72 241 ASP A O 1
ATOM 1959 N N . PRO A 1 242 ? -58.813 -5.815 145.894 1.00 49.38 242 PRO A N 1
ATOM 1960 C CA . PRO A 1 242 ? -59.511 -7.095 145.983 1.00 49.38 242 PRO A CA 1
ATOM 1961 C C . PRO A 1 242 ? -60.979 -6.925 146.407 1.00 49.38 242 PRO A C 1
ATOM 1963 O O . PRO A 1 242 ? -61.283 -6.447 147.502 1.00 49.38 242 PRO A O 1
ATOM 1966 N N . VAL A 1 243 ? -61.903 -7.384 145.559 1.00 44.72 243 VAL A N 1
ATOM 1967 C CA . VAL A 1 243 ? -63.343 -7.447 145.856 1.00 44.72 243 VAL A CA 1
ATOM 1968 C C . VAL A 1 243 ? -63.693 -8.843 146.375 1.00 44.72 243 VAL A C 1
ATOM 1970 O O . VAL A 1 243 ? -63.501 -9.842 145.683 1.00 44.72 243 VAL A O 1
ATOM 1973 N N . TYR A 1 244 ? -64.215 -8.917 147.600 1.00 47.66 244 TYR A N 1
ATOM 1974 C CA . TYR A 1 244 ? -64.641 -10.166 148.232 1.00 47.66 244 TYR A CA 1
ATOM 1975 C C . TYR A 1 244 ? -66.154 -10.344 148.084 1.00 47.66 244 TYR A C 1
ATOM 1977 O O . TYR A 1 244 ? -66.927 -9.513 148.557 1.00 47.66 244 TYR A O 1
ATOM 1985 N N . ILE A 1 245 ? -66.572 -11.437 147.445 1.00 44.25 245 ILE A N 1
ATOM 1986 C CA . ILE A 1 245 ? -67.978 -11.840 147.342 1.00 44.25 245 ILE A CA 1
ATOM 1987 C C . ILE A 1 245 ? -68.163 -13.063 148.243 1.00 44.25 245 ILE A C 1
ATOM 1989 O O . ILE A 1 245 ? -67.586 -14.115 147.977 1.00 44.25 245 ILE A O 1
ATOM 1993 N N . SER A 1 246 ? -68.940 -12.922 149.316 1.00 34.81 246 SER A N 1
ATOM 1994 C CA . SER A 1 246 ? -69.305 -14.031 150.204 1.00 34.81 246 SER A CA 1
ATOM 1995 C C . SER A 1 246 ? -70.692 -14.547 149.825 1.00 34.81 246 SER A C 1
ATOM 1997 O O . SER A 1 246 ? -71.674 -13.815 149.937 1.00 34.81 246 SER A O 1
ATOM 1999 N N . THR A 1 247 ? -70.786 -15.797 149.380 1.00 41.75 247 THR A N 1
ATOM 2000 C CA . THR A 1 247 ? -72.056 -16.524 149.218 1.00 41.75 247 THR A CA 1
ATOM 2001 C C . THR A 1 247 ? -72.492 -17.131 150.559 1.00 41.75 247 THR A C 1
ATOM 2003 O O . THR A 1 247 ? -71.642 -17.705 151.240 1.00 41.75 247 THR A O 1
ATOM 2006 N N . PRO A 1 248 ? -73.773 -17.044 150.963 1.00 44.28 248 PRO A N 1
ATOM 2007 C CA . PRO A 1 248 ? -74.261 -17.705 152.172 1.00 44.28 248 PRO A CA 1
ATOM 2008 C C . PRO A 1 248 ? -74.479 -19.214 151.953 1.00 44.28 248 PRO A C 1
ATOM 2010 O O . PRO A 1 248 ? -75.021 -19.624 150.928 1.00 44.28 248 PRO A O 1
ATOM 2013 N N . GLU A 1 249 ? -74.052 -20.026 152.927 1.00 35.31 249 GLU A N 1
ATOM 2014 C CA . GLU A 1 249 ? -74.234 -21.485 152.991 1.00 35.31 249 GLU A CA 1
ATOM 2015 C C . GLU A 1 249 ? -75.671 -21.897 153.357 1.00 35.31 249 GLU A C 1
ATOM 2017 O O . GLU A 1 249 ? -76.312 -21.290 154.215 1.00 35.31 249 GLU A O 1
ATOM 2022 N N . SER A 1 250 ? -76.122 -23.024 152.797 1.00 37.38 250 SER A N 1
ATOM 2023 C CA . SER A 1 250 ? -77.210 -23.853 153.333 1.00 37.38 250 SER A CA 1
ATOM 2024 C C . SER A 1 250 ? -76.856 -25.342 153.163 1.00 37.38 250 SER A C 1
ATOM 2026 O O . SER A 1 250 ? -76.752 -25.812 152.031 1.00 37.38 250 SER A O 1
ATOM 2028 N N . GLY A 1 251 ? -76.643 -26.074 154.267 1.00 35.88 251 GLY A N 1
ATOM 2029 C CA . GLY A 1 251 ? -76.461 -27.545 154.301 1.00 35.88 251 GLY A CA 1
ATOM 2030 C C . GLY A 1 251 ? -77.794 -28.330 154.348 1.00 35.88 251 GLY A C 1
ATOM 2031 O O . GLY A 1 251 ? -78.828 -27.701 154.118 1.00 35.88 251 GLY A O 1
ATOM 2032 N N . PRO A 1 252 ? -77.842 -29.646 154.716 1.00 50.91 252 PRO A N 1
ATOM 2033 C CA . PRO A 1 252 ? -76.749 -30.538 155.162 1.00 50.91 252 PRO A CA 1
ATOM 2034 C C . PRO A 1 252 ? -76.739 -31.991 154.580 1.00 50.91 252 PRO A C 1
ATOM 2036 O O . PRO A 1 252 ? -77.790 -32.601 154.401 1.00 50.91 252 PRO A O 1
ATOM 2039 N N . LYS A 1 253 ? -75.540 -32.581 154.397 1.00 36.53 253 LYS A N 1
ATOM 2040 C CA . LYS A 1 253 ? -75.074 -33.932 154.840 1.00 36.53 253 LYS A CA 1
ATOM 2041 C C . LYS A 1 253 ? -73.812 -34.368 154.058 1.00 36.53 253 LYS A C 1
ATOM 2043 O O . LYS A 1 253 ? -73.844 -34.368 152.838 1.00 36.53 253 LYS A O 1
ATOM 2048 N N . GLU A 1 254 ? -72.757 -34.686 154.824 1.00 33.25 254 GLU A N 1
ATOM 2049 C CA . GLU A 1 254 ? -71.544 -35.525 154.605 1.00 33.25 254 GLU A CA 1
ATOM 2050 C C . GLU A 1 254 ? -71.090 -35.841 153.154 1.00 33.25 254 GLU A C 1
ATOM 2052 O O . GLU A 1 254 ? -71.879 -36.280 152.334 1.00 33.25 254 GLU A O 1
ATOM 2057 N N . ALA A 1 255 ? -69.819 -35.752 152.747 1.00 35.28 255 ALA A N 1
ATOM 2058 C CA . ALA A 1 255 ? -68.557 -35.788 153.478 1.00 35.28 255 ALA A CA 1
ATOM 2059 C C . ALA A 1 255 ? -67.428 -35.094 152.685 1.00 35.28 255 ALA A C 1
ATOM 2061 O O . ALA A 1 255 ? -67.384 -35.146 151.461 1.00 35.28 255 ALA A O 1
ATOM 2062 N N . ASP A 1 256 ? -66.501 -34.524 153.451 1.00 34.59 256 ASP A N 1
ATOM 2063 C CA . ASP A 1 256 ? -65.078 -34.320 153.179 1.00 34.59 256 ASP A CA 1
ATOM 2064 C C . ASP A 1 256 ? -64.596 -33.527 151.937 1.00 34.59 256 ASP A C 1
ATOM 2066 O O . ASP A 1 256 ? -64.627 -33.971 150.794 1.00 34.59 256 ASP A O 1
ATOM 2070 N N . ARG A 1 257 ? -63.906 -32.430 152.292 1.00 36.38 257 ARG A N 1
ATOM 2071 C CA . ARG A 1 257 ? -62.667 -31.889 151.703 1.00 36.38 257 ARG A CA 1
ATOM 2072 C C . ARG A 1 257 ? -62.756 -30.838 150.586 1.00 36.38 257 ARG A C 1
ATOM 2074 O O . ARG A 1 257 ? -63.003 -31.117 149.421 1.00 36.38 257 ARG A O 1
ATOM 2081 N N . SER A 1 258 ? -62.276 -29.655 150.992 1.00 35.69 258 SER A N 1
ATOM 2082 C CA . SER A 1 258 ? -61.313 -28.791 150.283 1.00 35.69 258 SER A CA 1
ATOM 2083 C C . SER A 1 258 ? -61.850 -27.475 149.720 1.00 35.69 258 SER A C 1
ATOM 2085 O O . SER A 1 258 ? -62.346 -27.377 148.602 1.00 35.69 258 SER A O 1
ATOM 2087 N N . SER A 1 259 ? -61.606 -26.428 150.514 1.00 44.97 259 SER A N 1
ATOM 2088 C CA . SER A 1 259 ? -61.550 -25.015 150.131 1.00 44.97 259 SER A CA 1
ATOM 2089 C C . SER A 1 259 ? -60.707 -24.805 148.868 1.00 44.97 259 SER A C 1
ATOM 2091 O O . SER A 1 259 ? -59.525 -25.143 148.845 1.00 44.97 259 SER A O 1
ATOM 2093 N N . SER A 1 260 ? -61.306 -24.221 147.828 1.00 39.09 260 SER A N 1
ATOM 2094 C CA . SER A 1 260 ? -60.599 -23.722 146.644 1.00 39.09 260 SER A CA 1
ATOM 2095 C C . SER A 1 260 ? -61.065 -22.297 146.359 1.00 39.09 260 SER A C 1
ATOM 2097 O O . SER A 1 260 ? -62.191 -22.064 145.929 1.00 39.09 260 SER A O 1
ATOM 2099 N N . ARG A 1 261 ? -60.199 -21.325 146.660 1.00 42.50 261 ARG A N 1
ATOM 2100 C CA . ARG A 1 261 ? -60.439 -19.887 146.491 1.00 42.50 261 ARG A CA 1
ATOM 2101 C C . ARG A 1 261 ? -59.872 -19.463 145.132 1.00 42.50 261 ARG A C 1
ATOM 2103 O O . ARG A 1 261 ? -58.656 -19.437 144.962 1.00 42.50 261 ARG A O 1
ATOM 2110 N N . THR A 1 262 ? -60.730 -19.158 144.162 1.00 38.34 262 THR A N 1
ATOM 2111 C CA . THR A 1 262 ? -60.314 -18.747 142.808 1.00 38.34 262 THR A CA 1
ATOM 2112 C C . THR A 1 262 ? -60.093 -17.233 142.750 1.00 38.34 262 THR A C 1
ATOM 2114 O O . THR A 1 262 ? -60.966 -16.461 143.138 1.00 38.34 262 THR A O 1
ATOM 2117 N N . MET A 1 263 ? -58.923 -16.799 142.271 1.00 38.16 263 MET A N 1
ATOM 2118 C CA . MET A 1 263 ? -58.556 -15.387 142.103 1.00 38.16 263 MET A CA 1
ATOM 2119 C C . MET A 1 263 ? -58.639 -15.027 140.611 1.00 38.16 263 MET A C 1
ATOM 2121 O O . MET A 1 263 ? -57.965 -15.661 139.802 1.00 38.16 263 MET A O 1
ATOM 2125 N N . LEU A 1 264 ? -59.456 -14.039 140.232 1.00 39.66 264 LEU A N 1
ATOM 2126 C CA . LEU A 1 264 ? -59.591 -13.582 138.840 1.00 39.66 264 LEU A CA 1
ATOM 2127 C C . LEU A 1 264 ? -59.121 -12.126 138.711 1.00 39.66 264 LEU A C 1
ATOM 2129 O O . LEU A 1 264 ? -59.514 -11.273 139.504 1.00 39.66 264 LEU A O 1
ATOM 2133 N N . ARG A 1 265 ? -58.274 -11.855 137.708 1.00 43.50 265 ARG A N 1
ATOM 2134 C CA . ARG A 1 265 ? -57.812 -10.512 137.312 1.00 43.50 265 ARG A CA 1
ATOM 2135 C C . ARG A 1 265 ? -58.427 -10.143 135.962 1.00 43.50 265 ARG A C 1
ATOM 2137 O O . ARG A 1 265 ? -58.581 -11.007 135.105 1.00 43.50 265 ARG A O 1
ATOM 2144 N N . ILE A 1 266 ? -58.768 -8.871 135.777 1.00 37.53 266 ILE A N 1
ATOM 2145 C CA . ILE A 1 266 ? -59.368 -8.342 134.543 1.00 37.53 266 ILE A CA 1
ATOM 2146 C C . ILE A 1 266 ? -58.254 -7.773 133.648 1.00 37.53 266 ILE A C 1
ATOM 2148 O O . ILE A 1 266 ? -57.330 -7.138 134.150 1.00 37.53 266 ILE A O 1
ATOM 2152 N N . SER A 1 267 ? -58.325 -7.985 132.330 1.00 33.16 267 SER A N 1
ATOM 2153 C CA . SER A 1 267 ? -57.434 -7.357 131.336 1.00 33.16 267 SER A CA 1
ATOM 2154 C C . SER A 1 267 ? -58.242 -6.903 130.115 1.00 33.16 267 SER A C 1
ATOM 2156 O O . SER A 1 267 ? -59.123 -7.633 129.663 1.00 33.16 267 SER A O 1
ATOM 2158 N N . ALA A 1 268 ? -57.965 -5.704 129.591 1.00 34.16 268 ALA A N 1
ATOM 2159 C CA . ALA A 1 268 ? -58.653 -5.122 128.430 1.00 34.16 268 ALA A CA 1
ATOM 2160 C C . ALA A 1 268 ? -57.922 -5.427 127.095 1.00 34.16 268 ALA A C 1
ATOM 2162 O O . ALA A 1 268 ? -56.709 -5.645 127.117 1.00 34.16 268 ALA A O 1
ATOM 2163 N N . PRO A 1 269 ? -58.606 -5.429 125.928 1.00 35.19 269 PRO A N 1
ATOM 2164 C CA . PRO A 1 269 ? -58.004 -5.785 124.639 1.00 35.19 269 PRO A CA 1
ATOM 2165 C C . PRO A 1 269 ? -57.190 -4.624 124.041 1.00 35.19 269 PRO A C 1
ATOM 2167 O O . PRO A 1 269 ? -57.667 -3.490 124.008 1.00 35.19 269 PRO A O 1
ATOM 2170 N N . GLN A 1 270 ? -55.994 -4.902 123.510 1.00 33.28 270 GLN A N 1
ATOM 2171 C CA . GLN A 1 270 ? -55.207 -3.928 122.743 1.00 33.28 270 GLN A CA 1
ATOM 2172 C C . GLN A 1 270 ? -55.589 -3.929 121.254 1.00 33.28 270 GLN A C 1
ATOM 2174 O O . GLN A 1 270 ? -55.779 -4.977 120.640 1.00 33.28 270 GLN A O 1
ATOM 2179 N N . VAL A 1 271 ? -55.673 -2.727 120.681 1.00 37.75 271 VAL A N 1
ATOM 2180 C CA . VAL A 1 271 ? -55.921 -2.446 119.262 1.00 37.75 271 VAL A CA 1
ATOM 2181 C C . VAL A 1 271 ? -54.613 -1.954 118.634 1.00 37.75 271 VAL A C 1
ATOM 2183 O O . VAL A 1 271 ? -54.091 -0.937 119.083 1.00 37.75 271 VAL A O 1
ATOM 2186 N N . GLY A 1 272 ? -54.129 -2.601 117.563 1.00 38.09 272 GLY A N 1
ATOM 2187 C CA . GLY A 1 272 ? -53.277 -1.926 116.572 1.00 38.09 272 GLY A CA 1
ATOM 2188 C C . GLY A 1 272 ? -52.062 -2.678 116.003 1.00 38.09 272 GLY A C 1
ATOM 2189 O O . GLY A 1 272 ? -51.032 -2.766 116.655 1.00 38.09 272 GLY A O 1
ATOM 2190 N N . ARG A 1 273 ? -52.171 -2.981 114.696 1.00 38.44 273 ARG A N 1
ATOM 2191 C CA . ARG A 1 273 ? -51.154 -2.807 113.632 1.00 38.44 273 ARG A CA 1
ATOM 2192 C C . ARG A 1 273 ? -50.063 -3.884 113.453 1.00 38.44 273 ARG A C 1
ATOM 2194 O O . ARG A 1 273 ? -48.921 -3.693 113.848 1.00 38.44 273 ARG A O 1
ATOM 2201 N N . ASP A 1 274 ? -50.394 -4.912 112.669 1.00 33.19 274 ASP A N 1
ATOM 2202 C CA . ASP A 1 274 ? -49.410 -5.669 111.882 1.00 33.19 274 ASP A CA 1
ATOM 2203 C C . ASP A 1 274 ? -48.982 -4.852 110.651 1.00 33.19 274 ASP A C 1
ATOM 2205 O O . ASP A 1 274 ? -49.810 -4.421 109.843 1.00 33.19 274 ASP A O 1
ATOM 2209 N N . VAL A 1 275 ? -47.675 -4.634 110.513 1.00 42.09 275 VAL A N 1
ATOM 2210 C CA . VAL A 1 275 ? -47.017 -4.166 109.286 1.00 42.09 275 VAL A CA 1
ATOM 2211 C C . VAL A 1 275 ? -46.262 -5.370 108.722 1.00 42.09 275 VAL A C 1
ATOM 2213 O O . VAL A 1 275 ? -45.419 -5.939 109.409 1.00 42.09 275 VAL A O 1
ATOM 2216 N N . GLY A 1 276 ? -46.611 -5.794 107.504 1.00 37.91 276 GLY A N 1
ATOM 2217 C CA . GLY A 1 276 ? -46.024 -6.967 106.842 1.00 37.91 276 GLY A CA 1
ATOM 2218 C C . GLY A 1 276 ? -44.641 -6.720 106.214 1.00 37.91 276 GLY A C 1
ATOM 2219 O O . GLY A 1 276 ? -44.157 -5.588 106.233 1.00 37.91 276 GLY A O 1
ATOM 2220 N N . PRO A 1 277 ? -44.011 -7.744 105.603 1.00 38.44 277 PRO A N 1
ATOM 2221 C CA . PRO A 1 277 ? -42.804 -7.572 104.797 1.00 38.44 277 PRO A CA 1
ATOM 2222 C C . PRO A 1 277 ? -43.145 -7.325 103.318 1.00 38.44 277 PRO A C 1
ATOM 2224 O O . PRO A 1 277 ? -43.846 -8.116 102.686 1.00 38.44 277 PRO A O 1
ATOM 2227 N N . SER A 1 278 ? -42.617 -6.232 102.766 1.00 39.44 278 SER A N 1
ATOM 2228 C CA . SER A 1 278 ? -42.569 -5.945 101.330 1.00 39.44 278 SER A CA 1
ATOM 2229 C C . SER A 1 278 ? -41.511 -6.805 100.632 1.00 39.44 278 SER A C 1
ATOM 2231 O O . SER A 1 278 ? -40.461 -7.093 101.199 1.00 39.44 278 SER A O 1
ATOM 2233 N N . HIS A 1 279 ? -41.813 -7.192 99.396 1.00 40.94 279 HIS A N 1
ATOM 2234 C CA . HIS A 1 279 ? -41.046 -8.083 98.531 1.00 40.94 279 HIS A CA 1
ATOM 2235 C C . HIS A 1 279 ? -39.551 -7.749 98.370 1.00 40.94 279 HIS A C 1
ATOM 2237 O O . HIS A 1 279 ? -39.156 -6.591 98.282 1.00 40.94 279 HIS A O 1
ATOM 2243 N N . PHE A 1 280 ? -38.771 -8.832 98.286 1.00 34.62 280 PHE A N 1
ATOM 2244 C CA . PHE A 1 280 ? -37.393 -8.932 97.808 1.00 34.62 280 PHE A CA 1
ATOM 2245 C C . PHE A 1 280 ? -37.272 -8.459 96.352 1.00 34.62 280 PHE A C 1
ATOM 2247 O O . PHE A 1 280 ? -37.827 -9.098 95.461 1.00 34.62 280 PHE A O 1
ATOM 2254 N N . ASP A 1 281 ? -36.460 -7.434 96.131 1.00 42.38 281 ASP A N 1
ATOM 2255 C CA . ASP A 1 281 ? -35.606 -7.306 94.953 1.00 42.38 281 ASP A CA 1
ATOM 2256 C C . ASP A 1 281 ? -34.151 -7.278 95.457 1.00 42.38 281 ASP A C 1
ATOM 2258 O O . ASP A 1 281 ? -33.892 -6.792 96.555 1.00 42.38 281 ASP A O 1
ATOM 2262 N N . GLU A 1 282 ? -33.234 -7.803 94.638 1.00 37.06 282 GLU A N 1
ATOM 2263 C CA . GLU A 1 282 ? -31.766 -7.875 94.805 1.00 37.06 282 GLU A CA 1
ATOM 2264 C C . GLU A 1 282 ? -31.179 -9.131 95.486 1.00 37.06 282 GLU A C 1
ATOM 2266 O O . GLU A 1 282 ? -30.926 -9.186 96.688 1.00 37.06 282 GLU A O 1
ATOM 2271 N N . LEU A 1 283 ? -30.801 -10.114 94.654 1.00 45.28 283 LEU A N 1
ATOM 2272 C CA . LEU A 1 283 ? -29.604 -10.933 94.883 1.00 45.28 283 LEU A CA 1
ATOM 2273 C C . LEU A 1 283 ? -28.707 -10.948 93.623 1.00 45.28 283 LEU A C 1
ATOM 2275 O O . LEU A 1 283 ? -29.235 -10.918 92.508 1.00 45.28 283 LEU A O 1
ATOM 2279 N N . PRO A 1 284 ? -27.365 -10.979 93.785 1.00 45.25 284 PRO A N 1
ATOM 2280 C CA . PRO A 1 284 ? -26.388 -10.764 92.718 1.00 45.25 284 PRO A CA 1
ATOM 2281 C C . PRO A 1 284 ? -25.916 -12.055 92.014 1.00 45.25 284 PRO A C 1
ATOM 2283 O O . PRO A 1 284 ? -26.280 -13.174 92.366 1.00 45.25 284 PRO A O 1
ATOM 2286 N N . ALA A 1 285 ? -25.076 -11.837 90.997 1.00 40.31 285 ALA A N 1
ATOM 2287 C CA . ALA A 1 285 ? -24.551 -12.763 89.994 1.00 40.31 285 ALA A CA 1
ATOM 2288 C C . ALA A 1 285 ? -23.947 -14.091 90.501 1.00 40.31 285 ALA A C 1
ATOM 2290 O O . ALA A 1 285 ? -23.097 -14.111 91.388 1.00 40.31 285 ALA A O 1
ATOM 2291 N N . PHE A 1 286 ? -24.275 -15.180 89.798 1.00 35.94 286 PHE A N 1
ATOM 2292 C CA . PHE A 1 286 ? -23.520 -16.435 89.817 1.00 35.94 286 PHE A CA 1
ATOM 2293 C C . PHE A 1 286 ? -22.468 -16.443 88.693 1.00 35.94 286 PHE A C 1
ATOM 2295 O O . PHE A 1 286 ? -22.803 -16.520 87.512 1.00 35.94 286 PHE A O 1
ATOM 2302 N N . GLY A 1 287 ? -21.187 -16.394 89.068 1.00 35.38 287 GLY A N 1
ATOM 2303 C CA . GLY A 1 287 ? -20.140 -17.171 88.389 1.00 35.38 287 GLY A CA 1
ATOM 2304 C C . GLY A 1 287 ? -20.073 -18.560 89.038 1.00 35.38 287 GLY A C 1
ATOM 2305 O O . GLY A 1 287 ? -20.575 -18.741 90.139 1.00 35.38 287 GLY A O 1
ATOM 2306 N N . GLY A 1 288 ? -19.495 -19.604 88.466 1.00 34.25 288 GLY A N 1
ATOM 2307 C CA . GLY A 1 288 ? -18.828 -19.823 87.193 1.00 34.25 288 GLY A CA 1
ATOM 2308 C C . GLY A 1 288 ? -18.265 -21.249 87.233 1.00 34.25 288 GLY A C 1
ATOM 2309 O O . GLY A 1 288 ? -17.988 -21.758 88.314 1.00 34.25 288 GLY A O 1
ATOM 2310 N N . GLU A 1 289 ? -18.066 -21.882 86.081 1.00 32.12 289 GLU A N 1
ATOM 2311 C CA . GLU A 1 289 ? -17.146 -23.016 85.960 1.00 32.12 289 GLU A CA 1
ATOM 2312 C C . GLU A 1 289 ? -16.576 -23.044 84.533 1.00 32.12 289 GLU A C 1
ATOM 2314 O O . GLU A 1 289 ? -17.303 -23.012 83.541 1.00 32.12 289 GLU A O 1
ATOM 2319 N N . ARG A 1 290 ? -15.245 -23.023 84.449 1.00 40.84 290 ARG A N 1
ATOM 2320 C CA . ARG A 1 290 ? -14.408 -23.244 83.257 1.00 40.84 290 ARG A CA 1
ATOM 2321 C C . ARG A 1 290 ? -13.372 -24.295 83.681 1.00 40.84 290 ARG A C 1
ATOM 2323 O O . ARG A 1 290 ? -13.020 -24.296 84.862 1.00 40.84 290 ARG A O 1
ATOM 2330 N N . PRO A 1 291 ? -12.865 -25.163 82.791 1.00 49.91 291 PRO A N 1
ATOM 2331 C CA . PRO A 1 291 ? -11.672 -24.837 81.982 1.00 49.91 291 PRO A CA 1
ATOM 2332 C C . PRO A 1 291 ? -11.780 -25.481 80.565 1.00 49.91 291 PRO A C 1
ATOM 2334 O O . PRO A 1 291 ? -12.743 -26.177 80.291 1.00 49.91 291 PRO A O 1
ATOM 2337 N N . ASP A 1 292 ? -10.958 -25.305 79.532 1.00 32.03 292 ASP A N 1
ATOM 2338 C CA . ASP A 1 292 ? -9.593 -24.830 79.342 1.00 32.03 292 ASP A CA 1
ATOM 2339 C C . ASP A 1 292 ? -9.396 -24.523 77.843 1.00 32.03 292 ASP A C 1
ATOM 2341 O O . ASP A 1 292 ? -10.013 -25.163 76.998 1.00 32.03 292 ASP A O 1
ATOM 2345 N N . SER A 1 293 ? -8.515 -23.566 77.541 1.00 37.16 293 SER A N 1
ATOM 2346 C CA . SER A 1 293 ? -7.557 -23.545 76.414 1.00 37.16 293 SER A CA 1
ATOM 2347 C C . SER A 1 293 ? -7.242 -22.092 76.054 1.00 37.16 293 SER A C 1
ATOM 2349 O O . SER A 1 293 ? -8.046 -21.363 75.467 1.00 37.16 293 SER A O 1
ATOM 2351 N N . ALA A 1 294 ? -6.064 -21.662 76.491 1.00 32.50 294 ALA A N 1
ATOM 2352 C CA . ALA A 1 294 ? -5.513 -20.331 76.318 1.00 32.50 294 ALA A CA 1
ATOM 2353 C C . ALA A 1 294 ? -5.035 -20.067 74.879 1.00 32.50 294 ALA A C 1
ATOM 2355 O O . ALA A 1 294 ? -4.563 -20.973 74.207 1.00 32.50 294 ALA A O 1
ATOM 2356 N N . HIS A 1 295 ? -4.987 -18.791 74.489 1.00 36.53 295 HIS A N 1
ATOM 2357 C CA . HIS A 1 295 ? -3.700 -18.136 74.266 1.00 36.53 295 HIS A CA 1
ATOM 2358 C C . HIS A 1 295 ? -3.782 -16.635 74.541 1.00 36.53 295 HIS A C 1
ATOM 2360 O O . HIS A 1 295 ? -4.812 -15.979 74.437 1.00 36.53 295 HIS A O 1
ATOM 2366 N 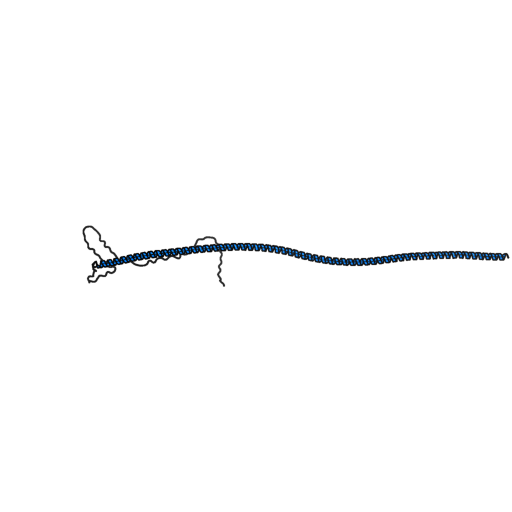N . GLN A 1 296 ? -2.637 -16.144 74.986 1.00 35.56 296 GLN A N 1
ATOM 2367 C CA . GLN A 1 296 ? -2.368 -14.902 75.679 1.00 35.56 296 GLN A CA 1
ATOM 2368 C C . GLN A 1 296 ? -1.574 -14.010 74.726 1.00 35.56 296 GLN A C 1
ATOM 2370 O O . GLN A 1 296 ? -0.593 -14.490 74.162 1.00 35.56 296 GLN A O 1
ATOM 2375 N N . ARG A 1 297 ? -1.907 -12.719 74.598 1.00 39.94 297 ARG A N 1
ATOM 2376 C CA . ARG A 1 297 ? -0.898 -11.663 74.396 1.00 39.94 297 ARG A CA 1
ATOM 2377 C C . ARG A 1 297 ? -1.464 -10.262 74.630 1.00 39.94 297 ARG A C 1
ATOM 2379 O O . ARG A 1 297 ? -2.551 -9.908 74.201 1.00 39.94 297 ARG A O 1
ATOM 2386 N N . ARG A 1 298 ? -0.668 -9.511 75.388 1.00 40.62 298 ARG A N 1
ATOM 2387 C CA . ARG A 1 298 ? -0.841 -8.142 75.877 1.00 40.62 298 ARG A CA 1
ATOM 2388 C C . ARG A 1 298 ? -0.910 -7.122 74.734 1.00 40.62 298 ARG A C 1
ATOM 2390 O O . ARG A 1 298 ? -0.043 -7.174 73.870 1.00 40.62 298 ARG A O 1
ATOM 2397 N N . SER A 1 299 ? -1.737 -6.086 74.884 1.00 37.69 299 SER A N 1
ATOM 2398 C CA . SER A 1 299 ? -1.267 -4.686 74.886 1.00 37.69 299 SER A CA 1
ATOM 2399 C C . SER A 1 299 ? -2.385 -3.698 75.258 1.00 37.69 299 SER A C 1
ATOM 2401 O O . SER A 1 299 ? -3.501 -3.745 74.758 1.00 37.69 299 SER A O 1
ATOM 2403 N N . ARG A 1 300 ? -2.050 -2.791 76.183 1.00 40.44 300 ARG A N 1
ATOM 2404 C CA . ARG A 1 300 ? -2.754 -1.533 76.481 1.00 40.44 300 ARG A CA 1
ATOM 2405 C C . ARG A 1 300 ? -2.512 -0.532 75.344 1.00 40.44 300 ARG A C 1
ATOM 2407 O O . ARG A 1 300 ? -1.361 -0.423 74.922 1.00 40.44 300 ARG A O 1
ATOM 2414 N N . LYS A 1 301 ? -3.525 0.272 75.000 1.00 37.59 301 LYS A N 1
ATOM 2415 C CA . LYS A 1 301 ? -3.486 1.742 74.774 1.00 37.59 301 LYS A CA 1
ATOM 2416 C C . LYS A 1 301 ? -4.924 2.211 74.487 1.00 37.59 301 LYS A C 1
ATOM 2418 O O . LYS A 1 301 ? -5.590 1.614 73.657 1.00 37.59 301 LYS A O 1
ATOM 2423 N N . VAL A 1 302 ? -5.534 2.954 75.412 1.00 37.88 302 VAL A N 1
ATOM 2424 C CA . VAL A 1 302 ? -5.592 4.432 75.481 1.00 37.88 302 VAL A CA 1
ATOM 2425 C C . VAL A 1 302 ? -6.377 5.017 74.305 1.00 37.88 302 VAL A C 1
ATOM 2427 O O . VAL A 1 302 ? -5.971 4.919 73.154 1.00 37.88 302 VAL A O 1
ATOM 2430 N N . VAL A 1 303 ? -7.527 5.570 74.684 1.00 36.38 303 VAL A N 1
ATOM 2431 C CA . VAL A 1 303 ? -8.469 6.390 73.925 1.00 36.38 303 VAL A CA 1
ATOM 2432 C C . VAL A 1 303 ? -7.830 7.742 73.630 1.00 36.38 303 VAL A C 1
ATOM 2434 O O . VAL A 1 303 ? -7.281 8.323 74.557 1.00 36.38 303 VAL A O 1
ATOM 2437 N N . ASP A 1 304 ? -8.005 8.256 72.414 1.00 36.50 304 ASP A N 1
ATOM 2438 C CA . ASP A 1 304 ? -8.046 9.696 72.154 1.00 36.50 304 ASP A CA 1
ATOM 2439 C C . ASP A 1 304 ? -9.216 9.981 71.203 1.00 36.50 304 ASP A C 1
ATOM 2441 O O . ASP A 1 304 ? -9.297 9.437 70.100 1.00 36.50 304 ASP A O 1
ATOM 2445 N N . TYR A 1 305 ? -10.153 10.800 71.678 1.00 33.31 305 TYR A N 1
ATOM 2446 C CA . TYR A 1 305 ? -11.195 11.421 70.870 1.00 33.31 305 TYR A CA 1
ATOM 2447 C C . TYR A 1 305 ? -10.623 12.709 70.274 1.00 33.31 305 TYR A C 1
ATOM 2449 O O . TYR A 1 305 ? -10.170 13.568 71.024 1.00 33.31 305 TYR A O 1
ATOM 2457 N N . PHE A 1 306 ? -10.713 12.864 68.955 1.00 45.56 306 PHE A N 1
ATOM 2458 C CA . PHE A 1 306 ? -10.694 14.168 68.296 1.00 45.56 306 PHE A CA 1
ATOM 2459 C C . PHE A 1 306 ? -11.759 14.183 67.196 1.00 45.56 306 PHE A C 1
ATOM 2461 O O . PHE A 1 306 ? -11.695 13.404 66.245 1.00 45.56 306 PHE A O 1
ATOM 2468 N N . TRP A 1 307 ? -12.740 15.065 67.375 1.00 41.25 307 TRP A N 1
ATOM 2469 C CA . TRP A 1 307 ? -13.109 16.049 66.362 1.00 41.25 307 TRP A CA 1
ATOM 2470 C C . TRP A 1 307 ? -12.597 17.397 66.862 1.00 41.25 307 TRP A C 1
ATOM 2472 O O . TRP A 1 307 ? -12.707 17.620 68.091 1.00 41.25 307 TRP A O 1
#

Radius of gyration: 101.05 Å; chains: 1; bounding box: 180×52×292 Å

Organism: Nothobranchius furzeri (NCBI:txid105023)